Protein AF-A0A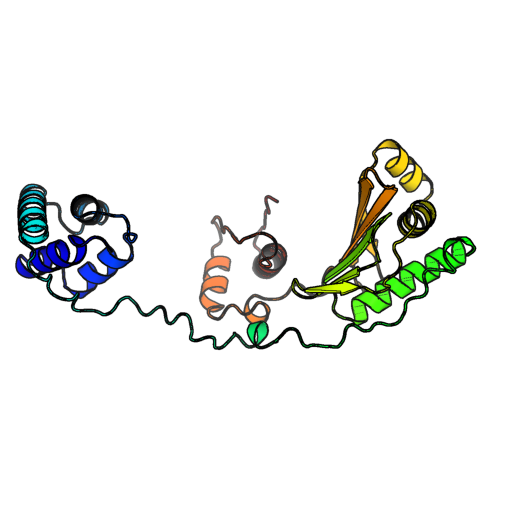925PB11-F1 (afdb_monomer_lite)

Radius of gyration: 28.67 Å; chains: 1; bounding box: 57×62×68 Å

Structure (mmCIF, N/CA/C/O backbone):
data_AF-A0A925PB11-F1
#
_entry.id   AF-A0A925PB11-F1
#
loop_
_atom_site.group_PDB
_atom_site.id
_atom_site.type_symbol
_atom_site.label_atom_id
_atom_site.label_alt_id
_atom_site.label_comp_id
_atom_site.label_asym_id
_atom_site.label_entity_id
_atom_site.label_seq_id
_atom_site.pdbx_PDB_ins_code
_atom_site.Cartn_x
_atom_site.Cartn_y
_atom_site.Cartn_z
_atom_site.occupancy
_atom_site.B_iso_or_equiv
_atom_site.auth_seq_id
_atom_site.auth_comp_id
_atom_site.auth_asym_id
_atom_site.auth_atom_id
_atom_site.pdbx_PDB_model_num
ATOM 1 N N . MET A 1 1 ? -10.110 28.353 28.132 1.00 58.19 1 MET A N 1
ATOM 2 C CA . MET A 1 1 ? -11.406 28.387 28.828 1.00 58.19 1 MET A CA 1
ATOM 3 C C . MET A 1 1 ? -11.684 29.839 29.144 1.00 58.19 1 MET A C 1
ATOM 5 O O . MET A 1 1 ? -10.820 30.484 29.736 1.00 58.19 1 MET A O 1
ATOM 9 N N . HIS A 1 2 ? -12.798 30.373 28.648 1.00 71.38 2 HIS A N 1
ATOM 10 C CA . HIS A 1 2 ? -13.155 31.774 28.843 1.00 71.38 2 HIS A CA 1
ATOM 11 C C . HIS A 1 2 ? -13.320 32.064 30.343 1.00 71.38 2 HIS A C 1
ATOM 13 O O . HIS A 1 2 ? -13.817 31.213 31.084 1.00 71.38 2 HIS A O 1
ATOM 19 N N . LYS A 1 3 ? -12.883 33.242 30.811 1.00 73.00 3 LYS A N 1
ATOM 20 C CA . LYS A 1 3 ? -12.893 33.597 32.249 1.00 73.00 3 LYS A CA 1
ATOM 21 C C . LYS A 1 3 ? -14.299 33.616 32.860 1.00 73.00 3 LYS A C 1
ATOM 23 O O . LYS A 1 3 ? -14.439 33.548 34.074 1.00 73.00 3 LYS A O 1
ATOM 28 N N . GLU A 1 4 ? -15.314 33.703 32.011 1.00 79.88 4 GLU A N 1
ATOM 29 C CA . GLU A 1 4 ? -16.726 33.751 32.380 1.00 79.88 4 GLU A CA 1
ATOM 30 C C . GLU A 1 4 ? -17.313 32.374 32.719 1.00 79.88 4 GLU A C 1
ATOM 32 O O . GLU A 1 4 ? -18.192 32.275 33.568 1.00 79.88 4 GLU A O 1
ATOM 37 N N . ILE A 1 5 ? -16.810 31.289 32.120 1.00 83.00 5 ILE A N 1
ATOM 38 C CA . ILE A 1 5 ? -17.415 29.955 32.271 1.00 83.00 5 ILE A CA 1
ATOM 39 C C . ILE A 1 5 ? -17.418 29.457 33.733 1.00 83.00 5 ILE A C 1
ATOM 41 O O . ILE A 1 5 ? -18.445 28.960 34.192 1.00 83.00 5 ILE A O 1
ATOM 45 N N . PRO A 1 6 ? -16.339 29.609 34.527 1.00 82.94 6 PRO A N 1
ATOM 46 C CA . PRO A 1 6 ? -16.383 29.215 35.936 1.00 82.94 6 PRO A CA 1
ATOM 47 C C . PRO A 1 6 ? -17.361 30.059 36.773 1.00 82.94 6 PRO A C 1
ATOM 49 O O . PRO A 1 6 ? -17.988 29.538 37.695 1.00 82.94 6 PRO A O 1
ATOM 52 N N . TRP A 1 7 ? -17.532 31.343 36.430 1.00 83.62 7 TRP A N 1
ATOM 53 C CA . TRP A 1 7 ? -18.470 32.244 37.104 1.00 83.62 7 TRP A CA 1
ATOM 54 C C . TRP A 1 7 ? -19.924 31.860 36.833 1.00 83.62 7 TRP A C 1
ATOM 56 O O . TRP A 1 7 ? -20.681 31.679 37.786 1.00 83.62 7 TRP A O 1
ATOM 66 N N . ILE A 1 8 ? -20.304 31.666 35.564 1.00 85.00 8 ILE A N 1
ATOM 67 C CA . ILE A 1 8 ? -21.688 31.318 35.212 1.00 85.00 8 ILE A CA 1
ATOM 68 C C . ILE A 1 8 ? -22.094 29.959 35.794 1.00 85.00 8 ILE A C 1
ATOM 70 O O . ILE A 1 8 ? -23.206 29.819 36.300 1.00 85.00 8 ILE A O 1
ATOM 74 N N . VAL A 1 9 ? -21.176 28.984 35.837 1.00 84.94 9 VAL A N 1
ATOM 75 C CA . VAL A 1 9 ? -21.422 27.693 36.499 1.00 84.94 9 VAL A CA 1
ATOM 76 C C . VAL A 1 9 ? -21.661 27.883 37.996 1.00 84.94 9 VAL A C 1
ATOM 78 O O . VAL A 1 9 ? -22.624 27.340 38.530 1.00 84.94 9 VAL A O 1
ATOM 81 N N . SER A 1 10 ? -20.820 28.666 38.680 1.00 83.38 10 SER A N 1
ATOM 82 C CA . SER A 1 10 ? -20.976 28.907 40.119 1.00 83.38 10 SER A CA 1
ATOM 83 C C . SER A 1 10 ? -22.301 29.596 40.450 1.00 83.38 10 SER A C 1
ATOM 85 O O . SER A 1 10 ? -22.960 29.209 41.413 1.00 83.38 10 SER A O 1
ATOM 87 N N . LEU A 1 11 ? -22.699 30.595 39.661 1.00 84.75 11 LEU A N 1
ATOM 88 C CA . LEU A 1 11 ? -23.955 31.321 39.852 1.00 84.75 11 LEU A CA 1
ATOM 89 C C . LEU A 1 11 ? -25.170 30.409 39.637 1.00 84.75 11 LEU A C 1
ATOM 91 O O . LEU A 1 11 ? -26.075 30.375 40.467 1.00 84.75 11 LEU A O 1
ATOM 95 N N . CYS A 1 12 ? -25.154 29.584 38.587 1.00 84.62 12 CYS A N 1
ATOM 96 C CA . CYS A 1 12 ? -26.240 28.638 38.332 1.00 84.62 12 CYS A CA 1
ATOM 97 C C . CYS A 1 12 ? -26.374 27.566 39.429 1.00 84.62 12 CYS A C 1
ATOM 99 O O . CYS A 1 12 ? -27.481 27.109 39.711 1.00 84.62 12 CYS A O 1
ATOM 101 N N . VAL A 1 13 ? -25.267 27.173 40.067 1.00 84.50 13 VAL A N 1
ATOM 102 C CA . VAL A 1 13 ? -25.281 26.243 41.210 1.00 84.50 13 VAL A CA 1
ATOM 103 C C . VAL A 1 13 ? -25.840 26.907 42.468 1.00 84.50 13 VAL A C 1
ATOM 105 O O . VAL A 1 13 ? -26.597 26.275 43.203 1.00 84.50 13 VAL A O 1
ATOM 108 N N . GLN A 1 14 ? -25.491 28.171 42.725 1.00 83.38 14 GLN A N 1
ATOM 109 C CA . GLN A 1 14 ? -25.991 28.923 43.883 1.00 83.38 14 GLN A CA 1
ATOM 110 C C . GLN A 1 14 ? -27.503 29.161 43.808 1.00 83.38 14 GLN A C 1
ATOM 112 O O . GLN A 1 14 ? -28.192 28.997 44.812 1.00 83.38 14 GLN A O 1
ATOM 117 N N . GLU A 1 15 ? -28.015 29.462 42.615 1.00 83.69 15 GLU A N 1
ATOM 118 C CA . GLU A 1 15 ? -29.450 29.645 42.356 1.00 83.69 15 GLU A CA 1
ATOM 119 C C . GLU A 1 15 ? -30.216 28.317 42.203 1.00 83.69 15 GLU A C 1
ATOM 121 O O . GLU A 1 15 ? -31.430 28.311 42.008 1.00 83.69 15 GLU A O 1
ATOM 126 N N . GLY A 1 16 ? -29.531 27.171 42.288 1.00 79.31 16 GLY A N 1
ATOM 127 C CA . GLY A 1 16 ? -30.154 25.848 42.205 1.00 79.31 16 GLY A CA 1
ATOM 128 C C . GLY A 1 16 ? -30.678 25.472 40.815 1.00 79.31 16 GLY A C 1
ATOM 129 O O . GLY A 1 16 ? -31.456 24.527 40.701 1.00 79.31 16 GLY A O 1
ATOM 130 N N . VAL A 1 17 ? -30.247 26.179 39.765 1.00 81.62 17 VAL A N 1
ATOM 131 C CA . VAL A 1 17 ? -30.611 25.905 38.363 1.00 81.62 17 VAL A CA 1
ATOM 132 C C . VAL A 1 17 ? -30.023 24.576 37.900 1.00 81.62 17 VAL A C 1
ATOM 134 O O . VAL A 1 17 ? -30.639 23.847 37.128 1.00 81.62 17 VAL A O 1
ATOM 137 N N . LEU A 1 18 ? -28.816 24.256 38.363 1.00 81.31 18 LEU A N 1
ATOM 138 C CA . LEU A 1 18 ? -28.110 23.042 37.982 1.00 81.31 18 LEU A CA 1
ATOM 139 C C . LEU A 1 18 ? -27.180 22.565 39.091 1.00 81.31 18 LEU A C 1
ATOM 141 O O . LEU A 1 18 ? -26.656 23.353 39.878 1.00 81.31 18 LEU A O 1
ATOM 145 N N . ASP A 1 19 ? -26.960 21.256 39.152 1.00 80.62 19 ASP A N 1
ATOM 146 C CA . ASP A 1 19 ? -26.022 20.685 40.106 1.00 80.62 19 ASP A CA 1
ATOM 147 C C . ASP A 1 19 ? -24.563 20.947 39.685 1.00 80.62 19 ASP A C 1
ATOM 149 O O . ASP A 1 19 ? -24.225 21.044 38.501 1.00 80.62 19 ASP A O 1
ATOM 153 N N . ALA A 1 20 ? -23.667 21.046 40.671 1.00 74.69 20 ALA A N 1
ATOM 154 C CA . ALA A 1 20 ? -22.263 21.388 40.435 1.00 74.69 20 ALA A CA 1
ATOM 155 C C . ALA A 1 20 ? -21.534 20.405 39.503 1.00 74.69 20 ALA A C 1
ATOM 157 O O . ALA A 1 20 ? -20.561 20.783 38.849 1.00 74.69 20 ALA A O 1
ATOM 158 N N . LYS A 1 21 ? -21.990 19.149 39.438 1.00 74.88 21 LYS A N 1
ATOM 159 C CA . LYS A 1 21 ? -21.396 18.117 38.589 1.00 74.88 21 LYS A CA 1
ATOM 160 C C . LYS A 1 21 ? -21.811 18.323 37.135 1.00 74.88 21 LYS A C 1
ATOM 162 O O . LYS A 1 21 ? -20.960 18.331 36.250 1.00 74.88 21 LYS A O 1
ATOM 167 N N . ARG A 1 22 ? -23.097 18.559 36.899 1.00 76.75 22 ARG A N 1
ATOM 168 C CA . ARG A 1 22 ? -23.674 18.797 35.582 1.00 76.75 22 ARG A CA 1
ATOM 169 C C . ARG A 1 22 ? -23.189 20.110 34.978 1.00 76.75 22 ARG A C 1
ATOM 171 O O . ARG A 1 22 ? -22.876 20.152 33.793 1.00 76.75 22 ARG A O 1
ATOM 178 N N . GLY A 1 23 ? -23.032 21.148 35.799 1.00 76.88 23 GLY A N 1
ATOM 179 C CA . GLY A 1 23 ? -22.456 22.425 35.366 1.00 76.88 23 GLY A CA 1
ATOM 180 C C . GLY A 1 23 ? -21.025 22.297 34.875 1.00 76.88 23 GLY A C 1
ATOM 181 O O . GLY A 1 23 ? -20.672 22.866 33.845 1.00 76.88 23 GLY A O 1
ATOM 182 N N . ALA A 1 24 ? -20.222 21.490 35.568 1.00 75.75 24 ALA A N 1
ATOM 183 C CA . ALA A 1 24 ? -18.869 21.186 35.138 1.00 75.75 24 ALA A CA 1
ATOM 184 C C . ALA A 1 24 ? -18.865 20.407 33.807 1.00 75.75 24 ALA A C 1
ATOM 186 O O . ALA A 1 24 ? -18.166 20.801 32.881 1.00 75.75 24 ALA A O 1
ATOM 187 N N . GLU A 1 25 ? -19.682 19.356 33.660 1.00 75.50 25 GLU A N 1
ATOM 188 C CA . GLU A 1 25 ? -19.783 18.568 32.415 1.00 75.50 25 GLU A CA 1
ATOM 189 C C . GLU A 1 25 ? -20.100 19.434 31.182 1.00 75.50 25 GLU A C 1
ATOM 191 O O . GLU A 1 25 ? -19.461 19.296 30.136 1.00 75.50 25 GLU A O 1
ATOM 196 N N . ILE A 1 26 ? -21.050 20.361 31.314 1.00 76.19 26 ILE A N 1
ATOM 197 C CA . ILE A 1 26 ? -21.451 21.267 30.229 1.00 76.19 26 ILE A CA 1
ATOM 198 C C . ILE A 1 26 ? -20.339 22.273 29.931 1.00 76.19 26 ILE A C 1
ATOM 200 O O . ILE A 1 26 ? -19.979 22.463 28.771 1.00 76.19 26 ILE A O 1
ATOM 204 N N . ALA A 1 27 ? -19.721 22.837 30.971 1.00 78.12 27 ALA A N 1
ATOM 205 C CA . ALA A 1 27 ? -18.593 23.755 30.838 1.00 78.12 27 ALA A CA 1
ATOM 206 C C . ALA A 1 27 ? -17.373 23.132 30.140 1.00 78.12 27 ALA A C 1
ATOM 208 O O . ALA A 1 27 ? -16.603 23.856 29.519 1.00 78.12 27 ALA A O 1
ATOM 209 N N . TYR A 1 28 ? -17.188 21.812 30.242 1.00 73.75 28 TYR A N 1
ATOM 210 C CA . TYR A 1 28 ? -16.120 21.088 29.544 1.00 73.75 28 TYR A CA 1
ATOM 211 C C . TYR A 1 28 ? -16.493 20.635 28.133 1.00 73.75 28 TYR A C 1
ATOM 213 O O . TYR A 1 28 ? -15.600 20.397 27.323 1.00 73.75 28 TYR A O 1
ATOM 221 N N . THR A 1 29 ? -17.788 20.497 27.848 1.00 72.25 29 THR A N 1
ATOM 222 C CA . THR A 1 29 ? -18.288 20.198 26.497 1.00 72.25 29 THR A CA 1
ATOM 223 C C . THR A 1 29 ? -18.190 21.431 25.602 1.00 72.25 29 THR A C 1
ATOM 225 O O . THR A 1 29 ? -17.892 21.317 24.415 1.00 72.25 29 THR A O 1
ATOM 228 N N . LEU A 1 30 ? -18.399 22.609 26.188 1.00 69.12 30 LEU A N 1
ATOM 229 C CA . LEU A 1 30 ? -18.176 23.892 25.538 1.00 69.12 30 LEU A CA 1
ATOM 230 C C . LEU A 1 30 ? -16.666 24.129 25.400 1.00 69.12 30 LEU A C 1
ATOM 232 O O . LEU A 1 30 ? -15.886 23.948 26.340 1.00 69.12 30 LEU A O 1
ATOM 236 N N . ALA A 1 31 ? -16.230 24.455 24.189 1.00 60.31 31 ALA A N 1
ATOM 237 C CA . ALA A 1 31 ? -14.824 24.589 23.854 1.00 60.31 31 ALA A CA 1
ATOM 238 C C . ALA A 1 31 ? -14.189 25.782 24.588 1.00 60.31 31 ALA A C 1
ATOM 240 O O . ALA A 1 31 ? -14.843 26.658 25.150 1.00 60.31 31 ALA A O 1
ATOM 241 N N . ALA A 1 32 ? -12.856 25.871 24.550 1.00 58.69 32 ALA A N 1
ATOM 242 C CA . ALA A 1 32 ? -12.111 26.947 25.208 1.00 58.69 32 ALA A CA 1
ATOM 243 C C . ALA A 1 32 ? -12.433 28.371 24.695 1.00 58.69 32 ALA A C 1
ATOM 245 O O . ALA A 1 32 ? -11.923 29.326 25.291 1.00 58.69 32 ALA A O 1
ATOM 246 N N . THR A 1 33 ? -13.214 28.475 23.618 1.00 56.44 33 THR A N 1
ATOM 247 C CA . THR A 1 33 ? -13.615 29.677 22.878 1.00 56.44 33 THR A CA 1
ATOM 248 C C . THR A 1 33 ? -15.004 30.203 23.234 1.00 56.44 33 THR A C 1
ATOM 250 O O . THR A 1 33 ? -15.300 31.333 22.861 1.00 56.44 33 THR A O 1
ATOM 253 N N . ASP A 1 34 ? -15.829 29.419 23.930 1.00 71.88 34 ASP A N 1
ATOM 254 C CA . ASP A 1 34 ? -17.234 29.755 24.184 1.00 71.88 34 ASP A CA 1
ATOM 255 C C . ASP A 1 34 ? -17.391 30.646 25.434 1.00 71.88 34 ASP A C 1
ATOM 257 O O . ASP A 1 34 ? -16.630 30.518 26.402 1.00 71.88 34 ASP A O 1
ATOM 261 N N . ASP A 1 35 ? -18.356 31.571 25.403 1.00 80.06 35 ASP A N 1
ATOM 262 C CA . ASP A 1 35 ? -18.609 32.586 26.437 1.00 80.06 35 ASP A CA 1
ATOM 263 C C . ASP A 1 35 ? -19.808 32.239 27.349 1.00 80.06 35 ASP A C 1
ATOM 265 O O . ASP A 1 35 ? -20.432 31.179 27.234 1.00 80.06 35 ASP A O 1
ATOM 269 N N . SER A 1 36 ? -20.126 33.120 28.306 1.00 81.25 36 SER A N 1
ATOM 270 C CA . SER A 1 36 ? -21.263 32.925 29.225 1.00 81.25 36 SER A CA 1
ATOM 271 C C . SER A 1 36 ? -22.619 32.804 28.520 1.00 81.25 36 SER A C 1
ATOM 273 O O . SER A 1 36 ? -23.509 32.119 29.030 1.00 81.25 36 SER A O 1
ATOM 275 N N . LEU A 1 37 ? -22.778 33.416 27.343 1.00 84.00 37 LEU A N 1
ATOM 276 C CA . LEU A 1 37 ? -24.014 33.369 26.568 1.00 84.00 37 LEU A CA 1
ATOM 277 C C . LEU A 1 37 ? -24.192 32.002 25.898 1.00 84.00 37 LEU A C 1
ATOM 279 O O . LEU A 1 37 ? -25.271 31.413 25.982 1.00 84.00 37 LEU A O 1
ATOM 283 N N . ALA A 1 38 ? -23.125 31.464 25.302 1.00 84.19 38 ALA A N 1
ATOM 284 C CA . ALA A 1 38 ? -23.114 30.111 24.748 1.00 84.19 38 ALA A CA 1
ATOM 285 C C . ALA A 1 38 ? -23.420 29.052 25.821 1.00 84.19 38 ALA A C 1
ATOM 287 O O . ALA A 1 38 ? -24.154 28.095 25.567 1.00 84.19 38 ALA A O 1
ATOM 288 N N . PHE A 1 39 ? -22.926 29.257 27.047 1.00 84.75 39 PHE A N 1
ATOM 289 C CA . PHE A 1 39 ? -23.268 28.406 28.186 1.00 84.75 39 PHE A CA 1
ATOM 290 C C . PHE A 1 39 ? -24.761 28.472 28.536 1.00 84.75 39 PHE A C 1
ATOM 292 O O . PHE A 1 39 ? -25.394 27.430 28.694 1.00 84.75 39 PHE A O 1
ATOM 299 N N . GLY A 1 40 ? -25.340 29.675 28.616 1.00 82.94 40 GLY A N 1
ATOM 300 C CA . GLY A 1 40 ? -26.772 29.857 28.871 1.00 82.94 40 GLY A CA 1
ATOM 301 C C . GLY A 1 40 ? -27.653 29.189 27.809 1.00 82.94 40 GLY A C 1
ATOM 302 O O . GLY A 1 40 ? -28.611 28.499 28.155 1.00 82.94 40 GLY A O 1
ATOM 303 N N . GLN A 1 41 ? -27.285 29.310 26.530 1.00 82.31 41 GLN A N 1
ATOM 304 C CA . GLN A 1 41 ? -27.993 28.643 25.434 1.00 82.31 41 GLN A CA 1
ATOM 305 C C . GLN A 1 41 ? -27.916 27.114 25.549 1.00 82.31 41 GLN A C 1
ATOM 307 O O . GLN A 1 41 ? -28.927 26.438 25.382 1.00 82.31 41 GLN A O 1
ATOM 312 N N . ALA A 1 42 ? -26.758 26.562 25.923 1.00 83.81 42 ALA A N 1
ATOM 313 C CA . ALA A 1 42 ? -26.596 25.121 26.109 1.00 83.81 42 ALA A CA 1
ATOM 314 C C . ALA A 1 42 ? -27.482 24.546 27.232 1.00 83.81 42 ALA A C 1
ATOM 316 O O . ALA A 1 42 ? -27.844 23.370 27.178 1.00 83.81 42 ALA A O 1
ATOM 317 N N . LEU A 1 43 ? -27.844 25.350 28.241 1.00 84.50 43 LEU A N 1
ATOM 318 C CA . LEU A 1 43 ? -28.792 24.935 29.281 1.00 84.50 43 LEU A CA 1
ATOM 319 C C . LEU A 1 43 ? -30.230 24.860 28.762 1.00 84.50 43 LEU A C 1
ATOM 321 O O . LEU A 1 43 ? -30.960 23.949 29.155 1.00 84.50 43 LEU A O 1
ATOM 325 N N . LEU A 1 44 ? -30.617 25.786 27.881 1.00 83.69 44 LEU A N 1
ATOM 326 C CA . LEU A 1 44 ? -31.922 25.772 27.217 1.00 83.69 44 LEU A CA 1
ATOM 327 C C . LEU A 1 44 ? -32.024 24.591 26.245 1.00 83.69 44 LEU A C 1
ATOM 329 O O . LEU A 1 44 ? -32.998 23.849 26.287 1.00 83.69 44 LEU A O 1
ATOM 333 N N . ASP A 1 45 ? -30.992 24.368 25.427 1.00 84.19 45 ASP A N 1
ATOM 334 C CA . ASP A 1 45 ? -30.970 23.298 24.418 1.00 84.19 45 ASP A CA 1
ATOM 335 C C . ASP A 1 45 ? -31.013 21.888 25.037 1.00 84.19 45 ASP A C 1
ATOM 337 O O . ASP A 1 45 ? -31.435 20.932 24.388 1.00 84.19 45 ASP A O 1
ATOM 341 N N . GLN A 1 46 ? -30.564 21.745 26.289 1.00 80.94 46 GLN A N 1
ATOM 342 C CA . GLN A 1 46 ? -30.606 20.490 27.049 1.00 80.94 46 GLN A CA 1
ATOM 343 C C . GLN A 1 46 ? -31.838 20.362 27.962 1.00 80.94 46 GLN A C 1
ATOM 345 O O . GLN A 1 46 ? -31.873 19.441 28.780 1.00 80.94 46 GLN A O 1
ATOM 350 N N . ASP A 1 47 ? -32.816 21.273 27.863 1.00 81.81 47 ASP A N 1
ATOM 351 C CA . ASP A 1 47 ? -34.018 21.326 28.712 1.00 81.81 47 ASP A CA 1
ATOM 352 C C . ASP A 1 47 ? -33.705 21.329 30.228 1.00 81.81 47 ASP A C 1
ATOM 354 O O . ASP A 1 47 ? -34.478 20.83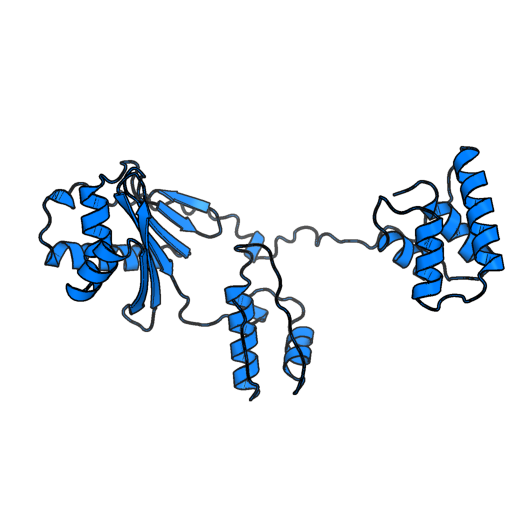1 31.050 1.00 81.81 47 ASP A O 1
ATOM 358 N N . ILE A 1 48 ? -32.551 21.884 30.628 1.00 80.94 48 ILE A N 1
ATOM 359 C CA . ILE A 1 48 ? -32.124 21.926 32.040 1.00 80.94 48 ILE A CA 1
ATOM 360 C C . ILE A 1 48 ? -32.899 22.998 32.803 1.00 80.94 48 ILE A C 1
ATOM 362 O O . ILE A 1 48 ? -33.261 22.812 33.963 1.00 80.94 48 ILE A O 1
ATOM 366 N N . THR A 1 49 ? -33.174 24.120 32.145 1.00 79.81 49 THR A N 1
ATOM 367 C CA . THR A 1 49 ? -34.048 25.172 32.657 1.00 79.81 49 THR A CA 1
ATOM 368 C C . THR A 1 49 ? -34.826 25.789 31.508 1.00 79.81 49 THR A C 1
ATOM 370 O O . THR A 1 49 ? -34.360 25.811 30.374 1.00 79.81 49 THR A O 1
ATOM 373 N N . THR A 1 50 ? -36.009 26.312 31.807 1.00 82.94 50 THR A N 1
ATOM 374 C CA . THR A 1 50 ? -36.830 27.087 30.868 1.00 82.94 50 THR A CA 1
ATOM 375 C C . THR A 1 50 ? -36.950 28.553 31.291 1.00 82.94 50 THR A C 1
ATOM 377 O O . THR A 1 50 ? -37.643 29.331 30.638 1.00 82.94 50 THR A O 1
ATOM 380 N N . ASP A 1 51 ? -36.315 28.937 32.404 1.00 81.88 51 ASP A N 1
ATOM 381 C CA . ASP A 1 51 ? -36.369 30.291 32.956 1.00 81.88 51 ASP A CA 1
ATOM 382 C C . ASP A 1 51 ? -35.299 31.182 32.310 1.00 81.88 51 ASP A C 1
ATOM 384 O O . ASP A 1 51 ? -34.165 31.314 32.777 1.00 81.88 51 ASP A O 1
ATOM 388 N N . VAL A 1 52 ? -35.682 31.776 31.181 1.00 83.56 52 VAL A N 1
ATOM 389 C CA . VAL A 1 52 ? -34.825 32.660 30.381 1.00 83.56 52 VAL A CA 1
ATOM 390 C C . VAL A 1 52 ? -34.512 33.968 31.121 1.00 83.56 52 VAL A C 1
ATOM 392 O O . VAL A 1 52 ? -33.418 34.510 30.971 1.00 83.56 52 VAL A O 1
ATOM 395 N N . GLU A 1 53 ? -35.435 34.478 31.943 1.00 84.31 53 GLU A N 1
ATOM 396 C CA . GLU A 1 53 ? -35.220 35.717 32.704 1.00 84.31 53 GLU A CA 1
ATOM 397 C C . GLU A 1 53 ? -34.163 35.526 33.793 1.00 84.31 53 GLU A C 1
ATOM 399 O O . GLU A 1 53 ? -33.308 36.393 33.995 1.00 84.31 53 GLU A O 1
ATOM 404 N N . LEU A 1 54 ? -34.184 34.374 34.467 1.00 82.94 54 LEU A N 1
ATOM 405 C CA . LEU A 1 54 ? -33.147 33.982 35.411 1.00 82.94 54 LEU A CA 1
ATOM 406 C C . LEU A 1 54 ? -31.785 33.844 34.725 1.00 82.94 54 LEU A C 1
ATOM 408 O O . LEU A 1 54 ? -30.813 34.422 35.208 1.00 82.94 54 LEU A O 1
ATOM 412 N N . LEU A 1 55 ? -31.708 33.148 33.587 1.00 84.62 55 LEU A N 1
ATOM 413 C CA . LEU A 1 55 ? -30.446 32.972 32.859 1.00 84.62 55 LEU A CA 1
ATOM 414 C C . LEU A 1 55 ? -29.840 34.301 32.397 1.00 84.62 55 LEU A C 1
ATOM 416 O O . LEU A 1 55 ? -28.647 34.518 32.596 1.00 84.62 55 LEU A O 1
ATOM 420 N N . ASN A 1 56 ? -30.647 35.209 31.844 1.00 85.62 56 ASN A N 1
ATOM 421 C CA . ASN A 1 56 ? -30.162 36.520 31.405 1.00 85.62 56 ASN A CA 1
ATOM 422 C C . ASN A 1 56 ? -29.558 37.321 32.565 1.00 85.62 56 ASN A C 1
ATOM 424 O O . ASN A 1 56 ? -28.477 37.889 32.426 1.00 85.62 56 ASN A O 1
ATOM 428 N N . ARG A 1 57 ? -30.205 37.296 33.737 1.00 89.94 57 ARG A N 1
ATOM 429 C CA . ARG A 1 57 ? -29.692 37.954 34.946 1.00 89.94 57 ARG A CA 1
ATOM 430 C C . ARG A 1 57 ? -28.343 37.377 35.384 1.00 89.94 57 ARG A C 1
ATOM 432 O O . ARG A 1 57 ? -27.432 38.130 35.715 1.00 89.94 57 ARG A O 1
ATOM 439 N N . LEU A 1 58 ? -28.204 36.049 35.359 1.00 86.69 58 LEU A N 1
ATOM 440 C CA . LEU A 1 58 ? -26.969 35.365 35.757 1.00 86.69 58 LEU A CA 1
ATOM 441 C C . LEU A 1 58 ? -25.826 35.606 34.764 1.00 86.69 58 LEU A C 1
ATOM 443 O O . LEU A 1 58 ? -24.671 35.712 35.175 1.00 86.69 58 LEU A O 1
ATOM 447 N N . VAL A 1 59 ? -26.128 35.730 33.468 1.00 85.94 59 VAL A N 1
ATOM 448 C CA . VAL A 1 59 ? -25.145 36.093 32.435 1.00 85.94 59 VAL A CA 1
ATOM 449 C C . VAL A 1 59 ? -24.644 37.526 32.637 1.00 85.94 59 VAL A C 1
ATOM 451 O O . VAL A 1 59 ? -23.433 37.747 32.626 1.00 85.94 59 VAL A O 1
ATOM 454 N N . GLU A 1 60 ? -25.532 38.488 32.900 1.00 85.19 60 GLU A N 1
ATOM 455 C CA . GLU A 1 60 ? -25.147 39.879 33.194 1.00 85.19 60 GLU A CA 1
ATOM 456 C C . GLU A 1 60 ? -24.273 39.987 34.457 1.00 85.19 60 GLU A C 1
ATOM 458 O O . GLU A 1 60 ? -23.252 40.689 34.478 1.00 85.19 60 GLU A O 1
ATOM 463 N N . GLU A 1 61 ? -24.634 39.250 35.508 1.00 85.44 61 GLU A N 1
ATOM 464 C CA . GLU A 1 61 ? -23.860 39.182 36.748 1.00 85.44 61 GLU A CA 1
ATOM 465 C C . GLU A 1 61 ? -22.483 38.537 36.518 1.00 85.44 61 GLU A C 1
ATOM 467 O O . GLU A 1 61 ? -21.459 39.075 36.950 1.00 85.44 61 GLU A O 1
ATOM 472 N N . CYS A 1 62 ? -22.427 37.448 35.747 1.00 85.38 62 CYS A N 1
ATOM 473 C CA . CYS A 1 62 ? -21.188 36.789 35.343 1.00 85.38 62 CYS A CA 1
ATOM 474 C C . CYS A 1 62 ? -20.246 37.732 34.577 1.00 85.38 62 CYS A C 1
ATOM 476 O O . CYS A 1 62 ? -19.056 37.810 34.891 1.00 85.38 62 CYS A O 1
ATOM 478 N N . GLN A 1 63 ? -20.761 38.471 33.592 1.00 84.38 63 GLN A N 1
ATOM 479 C CA . GLN A 1 63 ? -19.968 39.421 32.805 1.00 84.38 63 GLN A CA 1
ATOM 480 C C . GLN A 1 63 ? -19.423 40.556 33.681 1.00 84.38 63 GLN A C 1
ATOM 482 O O . GLN A 1 63 ? -18.253 40.930 33.567 1.00 84.38 63 GLN A O 1
ATOM 487 N N . THR A 1 64 ? -20.228 41.051 34.623 1.00 84.25 64 THR A N 1
ATOM 488 C CA . THR A 1 64 ? -19.800 42.073 35.591 1.00 84.25 64 THR A CA 1
ATOM 489 C C . THR A 1 64 ? -18.664 41.558 36.483 1.00 84.25 64 THR A C 1
ATOM 491 O O . THR A 1 64 ? -17.651 42.241 36.675 1.00 84.25 64 THR A O 1
ATOM 494 N N . LEU A 1 65 ? -18.785 40.325 36.984 1.00 82.00 65 LEU A N 1
ATOM 495 C CA . LEU A 1 65 ? -17.772 39.682 37.825 1.00 82.00 65 LEU A CA 1
ATOM 496 C C . LEU A 1 65 ? -16.480 39.388 37.053 1.00 82.00 65 LEU A C 1
ATOM 498 O O . LEU A 1 65 ? -15.390 39.640 37.574 1.00 82.00 65 LEU A O 1
ATOM 502 N N . ALA A 1 66 ? -16.577 38.960 35.793 1.00 78.38 66 ALA A N 1
ATOM 503 C CA . ALA A 1 66 ? -15.423 38.704 34.934 1.00 78.38 66 ALA A CA 1
ATOM 504 C C . ALA A 1 66 ? -14.606 39.977 34.632 1.00 78.38 66 ALA A C 1
ATOM 506 O O . ALA A 1 66 ? -13.375 39.914 34.554 1.00 78.38 66 ALA A O 1
ATOM 507 N N . VAL A 1 67 ? -15.265 41.137 34.514 1.00 80.25 67 VAL A N 1
ATOM 508 C CA . VAL A 1 67 ? -14.612 42.442 34.289 1.00 80.25 67 VAL A CA 1
ATOM 509 C C . VAL A 1 67 ? -14.006 43.019 35.574 1.00 80.25 67 VAL A C 1
ATOM 511 O O . VAL A 1 67 ? -12.976 43.689 35.516 1.00 80.25 67 VAL A O 1
ATOM 514 N N . SER A 1 68 ? -14.586 42.723 36.742 1.00 75.25 68 SER A N 1
ATOM 515 C CA . SER A 1 68 ? -14.113 43.222 38.046 1.00 75.25 68 SER A CA 1
ATOM 516 C C . SER A 1 68 ? -12.714 42.726 38.456 1.00 75.25 68 SER A C 1
ATOM 518 O O . SER A 1 68 ? -12.125 43.243 39.405 1.00 75.25 68 SER A O 1
ATOM 520 N N . GLY A 1 69 ? -12.166 41.733 37.744 1.00 63.31 69 GLY A N 1
ATOM 521 C CA . GLY A 1 69 ? -10.858 41.141 38.029 1.00 63.31 69 GLY A CA 1
ATOM 522 C C . GLY A 1 69 ? -10.851 40.170 39.214 1.00 63.31 69 GLY A C 1
ATOM 523 O O . GLY A 1 69 ? -9.779 39.699 39.591 1.00 63.31 69 GLY A O 1
ATOM 524 N N . ALA A 1 70 ? -12.019 39.861 39.788 1.00 71.00 70 ALA A N 1
ATOM 525 C CA . ALA A 1 70 ? -12.168 38.854 40.828 1.00 71.00 70 ALA A CA 1
ATOM 526 C C . ALA A 1 70 ? -11.813 37.453 40.298 1.00 71.00 70 ALA A C 1
ATOM 528 O O . ALA A 1 70 ? -12.200 37.065 39.191 1.00 71.00 70 ALA A O 1
ATOM 529 N N . GLU A 1 71 ? -11.067 36.690 41.098 1.00 70.06 71 GLU A N 1
ATOM 530 C CA . GLU A 1 71 ? -10.718 35.310 40.770 1.00 70.06 71 GLU A CA 1
ATOM 531 C C . GLU A 1 71 ? -11.969 34.431 40.878 1.00 70.06 71 GLU A C 1
ATOM 533 O O . GLU A 1 71 ? -12.650 34.426 41.905 1.00 70.06 71 GLU A O 1
ATOM 538 N N . ALA A 1 72 ? -12.299 33.733 39.790 1.00 70.94 72 ALA A N 1
ATOM 539 C CA . ALA A 1 72 ? -13.493 32.906 39.734 1.00 70.94 72 ALA A CA 1
ATOM 540 C C . ALA A 1 72 ? -13.366 31.694 40.670 1.00 70.94 72 ALA A C 1
ATOM 542 O O . ALA A 1 72 ? -12.269 31.135 40.791 1.00 70.94 72 ALA A O 1
ATOM 543 N N . PRO A 1 73 ? -14.469 31.233 41.288 1.00 74.62 73 PRO A N 1
ATOM 544 C CA . PRO A 1 73 ? -14.462 29.992 42.045 1.00 74.62 73 PRO A CA 1
ATOM 545 C C . PRO A 1 73 ? -13.951 28.846 41.159 1.00 74.62 73 PRO A C 1
ATOM 547 O O . PRO A 1 73 ? -14.382 28.730 40.006 1.00 74.62 73 PRO A O 1
ATOM 550 N N . PRO A 1 74 ? -13.037 27.992 41.655 1.00 68.00 74 PRO A N 1
ATOM 551 C CA . PRO A 1 74 ? -12.615 26.831 40.892 1.00 68.00 74 PRO A CA 1
ATOM 552 C C . PRO A 1 74 ? -13.830 25.936 40.649 1.00 68.00 74 PRO A C 1
ATOM 554 O O . PRO A 1 74 ? -14.636 25.715 41.557 1.00 68.00 74 PRO A O 1
ATOM 557 N N . LEU A 1 75 ? -13.959 25.400 39.432 1.00 67.06 75 LEU A N 1
ATOM 558 C CA . LEU A 1 75 ? -14.975 24.388 39.164 1.00 67.06 75 LEU A CA 1
ATOM 559 C C . LEU A 1 75 ? -14.788 23.230 40.153 1.00 67.06 75 LEU A C 1
ATOM 561 O O . LEU A 1 75 ? -13.691 22.690 40.294 1.00 67.06 75 LEU A O 1
ATOM 565 N N . ALA A 1 76 ? -15.866 22.878 40.859 1.00 57.25 76 ALA A N 1
ATOM 566 C CA . ALA A 1 76 ? -15.846 21.905 41.954 1.00 57.25 76 ALA A CA 1
ATOM 567 C C . ALA A 1 76 ? -15.389 20.503 41.515 1.00 57.25 76 ALA A C 1
ATOM 569 O O . ALA A 1 76 ? -14.978 19.690 42.343 1.00 57.25 76 ALA A O 1
ATOM 570 N N . PHE A 1 77 ? -15.442 20.233 40.212 1.00 57.28 77 PHE A N 1
ATOM 571 C CA . PHE A 1 77 ? -14.911 19.030 39.606 1.00 57.28 77 PHE A CA 1
ATOM 572 C C . PHE A 1 77 ? -13.684 19.395 38.776 1.00 57.28 77 PHE A C 1
ATOM 574 O O . PHE A 1 77 ? -13.748 20.353 38.004 1.00 57.28 77 PHE A O 1
ATOM 581 N N . PRO A 1 78 ? -12.574 18.644 38.900 1.00 54.44 78 PRO A N 1
ATOM 582 C CA . PRO A 1 78 ? -11.495 18.764 37.932 1.00 54.44 78 PRO A CA 1
ATOM 583 C C . PRO A 1 78 ? -12.064 18.514 36.525 1.00 54.44 78 PRO A C 1
ATOM 585 O O . PRO A 1 78 ? -13.077 17.806 36.417 1.00 54.44 78 PRO A O 1
ATOM 588 N N . PRO A 1 79 ? -11.420 19.035 35.455 1.00 50.91 79 PRO A N 1
ATOM 589 C CA . PRO A 1 79 ? -11.759 18.643 34.090 1.00 50.91 79 PRO A CA 1
ATOM 590 C C . PRO A 1 79 ? -11.961 17.145 34.061 1.00 50.91 79 PRO A C 1
ATOM 592 O O . PRO A 1 79 ? -11.181 16.463 34.749 1.00 50.91 79 PRO A O 1
ATOM 595 N N . PRO A 1 80 ? -12.996 16.631 33.347 1.00 44.38 80 PRO A N 1
ATOM 596 C CA . PRO A 1 80 ? -13.148 15.208 33.177 1.00 44.38 80 PRO A CA 1
ATOM 597 C C . PRO A 1 80 ? -11.756 14.762 32.849 1.00 44.38 80 PRO A C 1
ATOM 599 O O . PRO A 1 80 ? -11.106 15.314 31.951 1.00 44.38 80 PRO A O 1
ATOM 602 N N . SER A 1 81 ? -11.238 13.870 33.683 1.00 41.72 81 SER A N 1
ATOM 603 C CA . SER A 1 81 ? -10.020 13.230 33.317 1.00 41.72 81 SER A CA 1
ATOM 604 C C . SER A 1 81 ? -10.436 12.477 32.051 1.00 41.72 81 SER A C 1
ATOM 606 O O . SER A 1 81 ? -10.766 11.296 32.101 1.00 41.72 81 SER A O 1
ATOM 608 N N . HIS A 1 82 ? -10.234 13.101 30.894 1.00 38.31 82 HIS A N 1
ATOM 609 C CA . HIS A 1 82 ? -9.151 12.634 30.094 1.00 38.31 82 HIS A CA 1
ATOM 610 C C . HIS A 1 82 ? -7.974 12.411 31.076 1.00 38.31 82 HIS A C 1
ATOM 612 O O . HIS A 1 82 ? -6.963 13.098 31.078 1.00 38.31 82 HIS A O 1
ATOM 618 N N . LYS A 1 83 ? -8.022 11.270 31.779 1.00 34.00 83 LYS A N 1
ATOM 619 C CA . LYS A 1 83 ? -7.146 10.224 31.341 1.00 34.00 83 LYS A CA 1
ATOM 620 C C . LYS A 1 83 ? -7.301 10.264 29.812 1.00 34.00 83 LYS A C 1
ATOM 622 O O . LYS A 1 83 ? -8.090 9.525 29.242 1.00 34.00 83 LYS A O 1
ATOM 627 N N . ALA A 1 84 ? -6.549 11.168 29.146 1.00 31.03 84 ALA A N 1
ATOM 628 C CA . ALA A 1 84 ? -5.601 10.725 28.157 1.00 31.03 84 ALA A CA 1
ATOM 629 C C . ALA A 1 84 ? -5.155 9.459 28.819 1.00 31.03 84 ALA A C 1
ATOM 631 O O . ALA A 1 84 ? -4.568 9.568 29.903 1.00 31.03 84 ALA A O 1
ATOM 632 N N . HIS A 1 85 ? -5.764 8.332 28.406 1.00 30.92 85 HIS A N 1
ATOM 633 C CA . HIS A 1 85 ? -5.380 7.027 28.895 1.00 30.92 85 HIS A CA 1
ATOM 634 C C . HIS A 1 85 ? -3.895 7.202 28.971 1.00 30.92 85 HIS A C 1
ATOM 636 O O . HIS A 1 85 ? -3.337 7.499 27.911 1.00 30.92 85 HIS A O 1
ATOM 642 N N . ALA A 1 86 ? -3.342 7.311 30.198 1.00 29.81 86 ALA A N 1
ATOM 643 C CA . ALA A 1 86 ? -1.932 7.614 30.328 1.00 29.81 86 ALA A CA 1
ATOM 644 C C . ALA A 1 86 ? -1.380 6.574 29.415 1.00 29.81 86 ALA A C 1
ATOM 646 O O . ALA A 1 86 ? -1.754 5.414 29.618 1.00 29.81 86 ALA A O 1
ATOM 647 N N . ALA A 1 87 ? -0.761 6.996 28.320 1.00 34.25 87 ALA A N 1
ATOM 648 C CA . ALA A 1 87 ? -0.388 6.006 27.369 1.00 34.25 87 ALA A CA 1
ATOM 649 C C . ALA A 1 87 ? 0.535 5.087 28.244 1.00 34.25 87 ALA A C 1
ATOM 651 O O . ALA A 1 87 ? 1.564 5.559 28.682 1.00 34.25 87 ALA A O 1
ATOM 652 N N . GLN A 1 88 ? 0.241 3.857 28.725 1.00 34.22 88 GLN A N 1
ATOM 653 C CA . GLN A 1 88 ? -0.659 2.829 28.201 1.00 34.22 88 GLN A CA 1
ATOM 654 C C . GLN A 1 88 ? -0.994 3.194 26.790 1.00 34.22 88 GLN A C 1
ATOM 656 O O . GLN A 1 88 ? -2.158 3.236 26.399 1.00 34.22 88 GLN A O 1
ATOM 661 N N . ASP A 1 89 ? 0.097 3.512 26.073 1.00 32.38 89 ASP A N 1
ATOM 662 C CA . ASP A 1 89 ? 0.372 3.039 24.763 1.00 32.38 89 ASP A CA 1
ATOM 663 C C . ASP A 1 89 ? -0.390 1.734 24.781 1.00 32.38 89 ASP A C 1
ATOM 665 O O . ASP A 1 89 ? -0.006 0.821 25.535 1.00 32.38 89 ASP A O 1
ATOM 669 N N . PRO A 1 90 ? -1.595 1.676 24.186 1.00 37.22 90 PRO A N 1
ATOM 670 C CA . PRO A 1 90 ? -2.233 0.396 24.041 1.00 37.22 90 PRO A CA 1
ATOM 671 C C . PRO A 1 90 ? -1.142 -0.538 23.529 1.00 37.22 90 PRO A C 1
ATOM 673 O O . PRO A 1 90 ? -0.231 -0.079 22.849 1.00 37.22 90 PRO A O 1
ATOM 676 N N . ALA A 1 91 ? -1.126 -1.806 23.916 1.00 37.44 91 ALA A N 1
ATOM 677 C CA . ALA A 1 91 ? 0.001 -2.664 23.550 1.00 37.44 91 ALA A CA 1
ATOM 678 C C . ALA A 1 91 ? 0.349 -2.594 22.035 1.00 37.44 91 ALA A C 1
ATOM 680 O O . ALA A 1 91 ? 1.489 -2.849 21.674 1.00 37.44 91 ALA A O 1
ATOM 681 N N . TRP A 1 92 ? -0.585 -2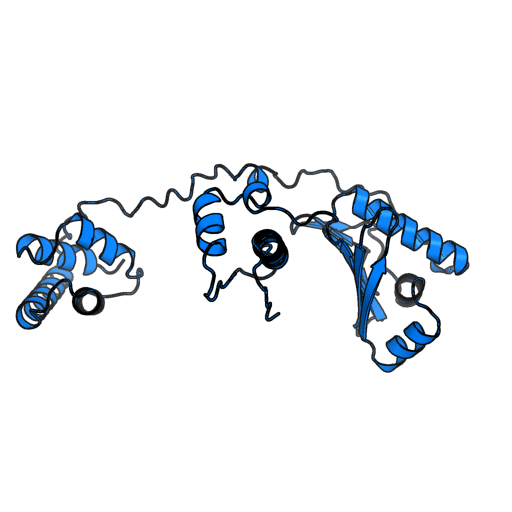.134 21.180 1.00 42.09 92 TRP A N 1
ATOM 682 C CA . TRP A 1 92 ? -0.364 -1.708 19.793 1.00 42.09 92 TRP A CA 1
ATOM 683 C C . TRP A 1 92 ? 0.374 -0.361 19.547 1.00 42.09 92 TRP A C 1
ATOM 685 O O . TRP A 1 92 ? 1.089 -0.274 18.561 1.00 42.09 92 TRP A O 1
ATOM 695 N N . LEU A 1 93 ? 0.256 0.675 20.390 1.00 34.47 93 LEU A N 1
ATOM 696 C CA . LEU A 1 93 ? 1.133 1.869 20.426 1.00 34.47 93 LEU A CA 1
ATOM 697 C C . LEU A 1 93 ? 2.487 1.575 21.105 1.00 34.47 93 LEU A C 1
ATOM 699 O O . LEU A 1 93 ? 3.478 2.220 20.783 1.00 34.47 93 LEU A O 1
ATOM 703 N N . ALA A 1 94 ? 2.537 0.595 22.024 1.00 29.95 94 ALA A N 1
ATOM 704 C CA . ALA A 1 94 ? 3.769 0.136 22.690 1.00 29.95 94 ALA A CA 1
ATOM 705 C C . ALA A 1 94 ? 4.523 -0.901 21.855 1.00 29.95 94 ALA A C 1
ATOM 707 O O . ALA A 1 94 ? 5.649 -1.276 22.193 1.00 29.95 94 ALA A O 1
ATOM 708 N N . VAL A 1 95 ? 3.968 -1.280 20.703 1.00 38.28 95 VAL A N 1
ATOM 709 C CA . VAL A 1 95 ? 4.820 -1.430 19.536 1.00 38.28 95 VAL A CA 1
ATOM 710 C C . VAL A 1 95 ? 5.346 -0.020 19.260 1.00 38.28 95 VAL A C 1
ATOM 712 O O . VAL A 1 95 ? 4.880 0.675 18.361 1.00 38.28 95 VAL A O 1
ATOM 715 N N . GLN A 1 96 ? 6.392 0.385 20.009 1.00 32.53 96 GLN A N 1
ATOM 716 C CA . GLN A 1 96 ? 7.462 1.149 19.369 1.00 32.53 96 GLN A CA 1
ATOM 717 C C . GLN A 1 96 ? 7.588 0.498 18.002 1.00 32.53 96 GLN A C 1
ATOM 719 O O . GLN A 1 96 ? 7.660 -0.742 18.019 1.00 32.53 96 GLN A O 1
ATOM 724 N N . PRO A 1 97 ? 7.541 1.233 16.864 1.00 36.31 97 PRO A N 1
ATOM 725 C CA . PRO A 1 97 ? 7.890 0.607 15.605 1.00 36.31 97 PRO A CA 1
ATOM 726 C C . PRO A 1 97 ? 9.183 -0.059 15.967 1.00 36.31 97 PRO A C 1
ATOM 728 O O . PRO A 1 97 ? 10.115 0.621 16.424 1.00 36.31 97 PRO A O 1
ATOM 731 N N . ALA A 1 98 ? 9.173 -1.391 16.000 1.00 34.34 98 ALA A N 1
ATOM 732 C CA . ALA A 1 98 ? 10.395 -2.040 16.327 1.00 34.34 98 ALA A CA 1
ATOM 733 C C . ALA A 1 98 ? 11.276 -1.420 15.249 1.00 34.34 98 ALA A C 1
ATOM 735 O O . ALA A 1 98 ? 10.942 -1.447 14.058 1.00 34.34 98 ALA A O 1
ATOM 736 N N . ASN A 1 99 ? 12.380 -0.814 15.662 1.00 40.38 99 ASN A N 1
ATOM 737 C CA . ASN A 1 99 ? 13.557 -0.919 14.845 1.00 40.38 99 ASN A CA 1
ATOM 738 C C . ASN A 1 99 ? 13.834 -2.439 14.759 1.00 40.38 99 ASN A C 1
ATOM 740 O O . ASN A 1 99 ? 14.865 -2.922 15.209 1.00 40.38 99 ASN A O 1
ATOM 744 N N . ILE A 1 100 ? 12.912 -3.227 14.175 1.00 37.09 100 ILE A N 1
ATOM 745 C CA . ILE A 1 100 ? 13.229 -4.127 13.104 1.00 37.09 100 ILE A CA 1
ATOM 746 C C . ILE A 1 100 ? 13.971 -3.174 12.203 1.00 37.09 100 ILE A C 1
ATOM 748 O O . ILE A 1 100 ? 13.378 -2.344 11.512 1.00 37.09 100 ILE A O 1
ATOM 752 N N . ALA A 1 101 ? 15.295 -3.179 12.377 1.00 40.03 101 ALA A N 1
ATOM 753 C CA . ALA A 1 101 ? 16.194 -2.690 11.372 1.00 40.03 101 ALA A CA 1
ATOM 754 C C . ALA A 1 101 ? 15.511 -3.059 10.070 1.00 40.03 101 ALA A C 1
ATOM 756 O O . ALA A 1 101 ? 15.163 -4.239 9.906 1.00 40.03 101 ALA A O 1
ATOM 757 N N . ALA A 1 102 ? 15.208 -2.052 9.239 1.00 37.94 102 ALA A N 1
ATOM 758 C CA . ALA A 1 102 ? 14.792 -2.314 7.879 1.00 37.94 102 ALA A CA 1
ATOM 759 C C . ALA A 1 102 ? 15.621 -3.523 7.461 1.00 37.94 102 ALA A C 1
ATOM 761 O O . ALA A 1 102 ? 16.848 -3.490 7.660 1.00 37.94 102 ALA A O 1
ATOM 762 N N . PRO A 1 103 ? 15.023 -4.629 7.008 1.00 44.28 103 PRO A N 1
ATOM 763 C CA . PRO A 1 103 ? 15.813 -5.553 6.254 1.00 44.28 103 PRO A CA 1
ATOM 764 C C . PRO A 1 103 ? 16.137 -4.733 5.011 1.00 44.28 103 PRO A C 1
ATOM 766 O O . PRO A 1 103 ? 15.463 -4.790 3.991 1.00 44.28 103 PRO A O 1
ATOM 769 N N . ALA A 1 104 ? 17.204 -3.947 5.118 1.00 44.41 104 ALA A N 1
ATOM 770 C CA . ALA A 1 104 ? 18.130 -3.666 4.066 1.00 44.41 104 ALA A CA 1
ATOM 771 C C . ALA A 1 104 ? 18.711 -5.030 3.667 1.00 44.41 104 ALA A C 1
ATOM 773 O O . ALA A 1 104 ? 19.904 -5.287 3.772 1.00 44.41 104 ALA A O 1
ATOM 774 N N . GLY A 1 105 ? 17.848 -5.950 3.228 1.00 51.00 105 GLY A N 1
ATOM 775 C CA . GLY A 1 105 ? 18.212 -6.778 2.116 1.00 51.00 105 GLY A CA 1
ATOM 776 C C . GLY A 1 105 ? 18.419 -5.757 1.024 1.00 51.00 105 GLY A C 1
ATOM 777 O O . GLY A 1 105 ? 17.462 -5.104 0.623 1.00 51.00 105 GLY A O 1
ATOM 778 N N . ASN A 1 106 ? 19.676 -5.538 0.648 1.00 62.78 106 ASN A N 1
ATOM 779 C CA . ASN A 1 106 ? 20.022 -4.892 -0.607 1.00 62.78 106 ASN A CA 1
ATOM 780 C C . ASN A 1 106 ? 19.331 -5.715 -1.698 1.00 62.78 106 ASN A C 1
ATOM 782 O O . ASN A 1 106 ? 19.917 -6.655 -2.233 1.00 62.78 106 ASN A O 1
ATOM 786 N N . VAL A 1 107 ? 18.049 -5.445 -1.952 1.00 74.06 107 VAL A N 1
ATOM 787 C CA . VAL A 1 107 ? 17.355 -6.047 -3.074 1.00 74.06 107 VAL A CA 1
ATOM 788 C C . VAL A 1 107 ? 18.033 -5.431 -4.277 1.00 74.06 107 VAL A C 1
ATOM 790 O O . VAL A 1 107 ? 18.025 -4.209 -4.473 1.00 74.06 107 VAL A O 1
ATOM 793 N N . ASP A 1 108 ? 18.727 -6.279 -5.018 1.00 80.56 108 ASP A N 1
ATOM 794 C CA . ASP A 1 108 ? 19.490 -5.830 -6.157 1.00 80.56 108 ASP A CA 1
ATOM 795 C C . ASP A 1 108 ? 18.542 -5.598 -7.331 1.00 80.56 108 ASP A C 1
ATOM 797 O O . ASP A 1 108 ? 18.088 -6.532 -7.990 1.00 80.56 108 ASP A O 1
ATOM 801 N N . PHE A 1 109 ? 18.225 -4.328 -7.570 1.00 83.81 109 PHE A N 1
ATOM 802 C CA . PHE A 1 109 ? 17.439 -3.905 -8.723 1.00 83.81 109 PHE A CA 1
ATOM 803 C C . PHE A 1 109 ? 18.313 -3.670 -9.966 1.00 83.81 109 PHE A C 1
ATOM 805 O O . PHE A 1 109 ? 17.769 -3.448 -11.042 1.00 83.81 109 PHE A O 1
ATOM 812 N N . SER A 1 110 ? 19.648 -3.758 -9.870 1.00 78.94 110 SER A N 1
ATOM 813 C CA . SER A 1 110 ? 20.543 -3.452 -10.998 1.00 78.94 110 SER A CA 1
ATOM 814 C C . SER A 1 110 ? 20.421 -4.448 -12.158 1.00 78.94 110 SER A C 1
ATOM 816 O O . SER A 1 110 ? 20.629 -4.092 -13.318 1.00 78.94 110 SER A O 1
ATOM 818 N N . ALA A 1 111 ? 20.016 -5.689 -11.872 1.00 81.62 111 ALA A N 1
ATOM 819 C CA . ALA A 1 111 ? 19.799 -6.722 -12.884 1.00 81.62 111 ALA A CA 1
ATOM 820 C C . ALA A 1 111 ? 18.480 -6.553 -13.665 1.00 81.62 111 ALA A C 1
ATOM 822 O O . ALA A 1 111 ? 18.309 -7.165 -14.723 1.00 81.62 111 ALA A O 1
ATOM 823 N N . VAL A 1 112 ? 17.554 -5.708 -13.191 1.00 85.88 112 VAL A N 1
ATOM 824 C C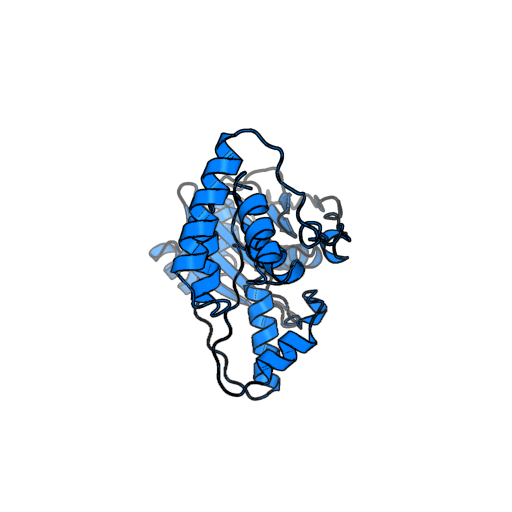A . VAL A 1 112 ? 16.207 -5.549 -13.771 1.00 85.88 112 VAL A CA 1
ATOM 825 C C . VAL A 1 112 ? 16.265 -5.122 -15.234 1.00 85.88 112 VAL A C 1
ATOM 827 O O . VAL A 1 112 ? 15.461 -5.586 -16.039 1.00 85.88 112 VAL A O 1
ATOM 830 N N . ALA A 1 113 ? 17.226 -4.280 -15.618 1.00 84.06 113 ALA A N 1
ATOM 831 C CA . ALA A 1 113 ? 17.342 -3.789 -16.989 1.00 84.06 113 ALA A CA 1
ATOM 832 C C . ALA A 1 113 ? 17.624 -4.904 -18.017 1.00 84.06 113 ALA A C 1
ATOM 834 O O . ALA A 1 113 ? 17.139 -4.816 -19.143 1.00 84.06 113 ALA A O 1
ATOM 835 N N . GLY A 1 114 ? 18.360 -5.956 -17.637 1.00 85.00 114 GLY A N 1
ATOM 836 C CA . GLY A 1 114 ? 18.773 -7.047 -18.533 1.00 85.00 114 GLY A CA 1
ATOM 837 C C . GLY A 1 114 ? 18.006 -8.360 -18.362 1.00 85.00 114 GLY A C 1
ATOM 838 O O . GLY A 1 114 ? 18.178 -9.273 -19.164 1.00 85.00 114 GLY A O 1
ATOM 839 N N . MET A 1 115 ? 17.166 -8.467 -17.332 1.00 89.44 115 MET A N 1
ATOM 840 C CA . MET A 1 115 ? 16.452 -9.698 -16.987 1.00 89.44 115 MET A CA 1
ATOM 841 C C . MET A 1 115 ? 15.395 -10.062 -18.051 1.00 89.44 115 MET A C 1
ATOM 843 O O . MET A 1 115 ? 14.679 -9.163 -18.491 1.00 89.44 115 MET A O 1
ATOM 847 N N . PRO A 1 116 ? 15.251 -11.328 -18.486 1.00 92.31 116 PRO A N 1
ATOM 848 C CA . PRO A 1 116 ? 14.149 -11.767 -19.344 1.00 92.31 116 PRO A CA 1
ATOM 849 C C . PRO A 1 116 ? 12.800 -11.700 -18.612 1.00 92.31 116 PRO A C 1
ATOM 851 O O . PRO A 1 116 ? 12.727 -11.884 -17.398 1.00 92.31 116 PRO A O 1
ATOM 854 N N . ASP A 1 117 ? 11.709 -11.485 -19.349 1.00 89.00 117 ASP A N 1
ATOM 855 C CA . ASP A 1 117 ? 10.394 -11.178 -18.759 1.00 89.00 117 ASP A CA 1
ATOM 856 C C . ASP A 1 117 ? 9.853 -12.289 -17.838 1.00 89.00 117 ASP A C 1
ATOM 858 O O . ASP A 1 117 ? 9.218 -12.004 -16.823 1.00 89.00 117 ASP A O 1
ATOM 862 N N . SER A 1 118 ? 10.152 -13.560 -18.129 1.00 89.00 118 SER A N 1
ATOM 863 C CA . SER A 1 118 ? 9.773 -14.684 -17.262 1.00 89.00 118 SER A CA 1
ATOM 864 C C . SER A 1 118 ? 10.484 -14.654 -15.908 1.00 89.00 118 SER A C 1
ATOM 866 O O . SER A 1 118 ? 9.882 -14.968 -14.885 1.00 89.00 118 SER A O 1
ATOM 868 N N . GLU A 1 119 ? 11.761 -14.275 -15.894 1.00 91.00 119 GLU A N 1
ATOM 869 C CA . GLU A 1 119 ? 12.546 -14.159 -14.666 1.00 91.00 119 GLU A CA 1
ATOM 870 C C . GLU A 1 119 ? 12.141 -12.899 -13.894 1.00 91.00 119 GLU A C 1
ATOM 872 O O . GLU A 1 119 ? 11.996 -12.953 -12.676 1.00 91.00 119 GLU A O 1
ATOM 877 N N . LEU A 1 120 ? 11.822 -11.812 -14.606 1.00 92.56 120 LEU A N 1
ATOM 878 C CA . LEU A 1 120 ? 11.320 -10.573 -14.015 1.00 92.56 120 LEU A CA 1
ATOM 879 C C . LEU A 1 120 ? 9.988 -10.779 -13.290 1.00 92.56 120 LEU A C 1
ATOM 881 O O . LEU A 1 120 ? 9.804 -10.291 -12.175 1.00 92.56 120 LEU A O 1
ATOM 885 N N . LYS A 1 121 ? 9.080 -11.554 -13.887 1.00 91.44 121 LYS A N 1
ATOM 886 C CA . LYS A 1 121 ? 7.822 -11.941 -13.246 1.00 91.44 121 LYS A CA 1
ATOM 887 C C . LYS A 1 121 ? 8.065 -12.740 -11.962 1.00 91.44 121 LYS A C 1
ATOM 889 O O . LYS A 1 121 ? 7.473 -12.429 -10.930 1.00 91.44 121 LYS A O 1
ATOM 894 N N . CYS A 1 122 ? 8.953 -13.736 -11.999 1.00 90.19 122 CYS A N 1
ATOM 895 C CA . CYS A 1 122 ? 9.326 -14.510 -10.810 1.00 90.19 122 CYS A CA 1
ATOM 896 C C . CYS A 1 122 ? 9.965 -13.628 -9.729 1.00 90.19 122 CYS A C 1
ATOM 898 O O . CYS A 1 122 ? 9.622 -13.755 -8.554 1.00 90.19 122 CYS A O 1
ATOM 900 N N . PHE A 1 123 ? 10.848 -12.709 -10.123 1.00 90.88 123 PHE A N 1
ATOM 901 C CA . PHE A 1 123 ? 11.466 -11.739 -9.227 1.00 90.88 123 PHE A CA 1
ATOM 902 C C . PHE A 1 123 ? 10.415 -10.860 -8.545 1.00 90.88 123 PHE A C 1
ATOM 904 O O . PHE A 1 123 ? 10.435 -10.725 -7.325 1.00 90.88 123 PHE A O 1
ATOM 911 N N . MET A 1 124 ? 9.453 -10.324 -9.301 1.00 93.00 124 MET A N 1
ATOM 912 C CA . MET A 1 124 ? 8.379 -9.495 -8.750 1.00 93.00 124 MET A CA 1
ATOM 913 C C . MET A 1 124 ? 7.490 -10.261 -7.766 1.00 93.00 124 MET A C 1
ATOM 915 O O . MET A 1 124 ? 7.209 -9.758 -6.680 1.00 93.00 124 MET A O 1
ATOM 919 N N . LEU A 1 125 ? 7.100 -11.498 -8.081 1.00 90.81 125 LEU A N 1
ATOM 920 C CA . LEU A 1 125 ? 6.334 -12.340 -7.152 1.00 90.81 125 LEU A CA 1
ATOM 921 C C . LEU A 1 125 ? 7.134 -12.685 -5.882 1.00 90.81 125 LEU A C 1
ATOM 923 O O . LEU A 1 125 ? 6.593 -12.657 -4.773 1.00 90.81 125 LEU A O 1
ATOM 927 N N . GLY A 1 126 ? 8.433 -12.962 -6.024 1.00 89.69 126 GLY A N 1
ATOM 928 C CA . GLY A 1 126 ? 9.342 -13.187 -4.900 1.00 89.69 126 GLY A CA 1
ATOM 929 C C . GLY A 1 126 ? 9.523 -11.941 -4.029 1.00 89.69 126 GLY A C 1
ATOM 930 O O . GLY A 1 126 ? 9.513 -12.038 -2.799 1.00 89.69 126 GLY A O 1
ATOM 931 N N . LEU A 1 127 ? 9.610 -10.760 -4.646 1.00 90.69 127 LEU A N 1
ATOM 932 C CA . LEU A 1 127 ? 9.682 -9.477 -3.952 1.00 90.69 127 LEU A CA 1
ATOM 933 C C . LEU A 1 127 ? 8.413 -9.225 -3.136 1.00 90.69 127 LEU A C 1
ATOM 935 O O . LEU A 1 127 ? 8.511 -8.928 -1.950 1.00 90.69 127 LEU A O 1
ATOM 939 N N . LEU A 1 128 ? 7.232 -9.409 -3.730 1.00 90.94 128 LEU A N 1
ATOM 940 C CA . LEU A 1 128 ? 5.951 -9.256 -3.032 1.00 90.94 128 LEU A CA 1
ATOM 941 C C . LEU A 1 128 ? 5.825 -10.232 -1.856 1.00 90.94 128 LEU A C 1
ATOM 943 O O . LEU A 1 128 ? 5.407 -9.842 -0.766 1.00 90.94 128 LEU A O 1
ATOM 947 N N . THR A 1 129 ? 6.264 -11.478 -2.045 1.00 87.75 129 THR A N 1
ATOM 948 C CA . THR A 1 129 ? 6.312 -12.484 -0.973 1.00 87.75 129 THR A CA 1
ATOM 949 C C . THR A 1 129 ? 7.257 -12.063 0.152 1.00 87.75 129 THR A C 1
ATOM 951 O O . THR A 1 129 ? 6.923 -12.203 1.328 1.00 87.75 129 THR A O 1
ATOM 954 N N . THR A 1 130 ? 8.420 -11.507 -0.197 1.00 86.75 130 THR A N 1
ATOM 955 C CA . THR A 1 130 ? 9.398 -11.004 0.774 1.00 86.75 130 THR A CA 1
ATOM 956 C C . THR A 1 130 ? 8.806 -9.851 1.569 1.00 86.75 130 THR A C 1
ATOM 958 O O . THR A 1 130 ? 8.751 -9.943 2.788 1.00 86.75 130 THR A O 1
ATOM 961 N N . VAL A 1 131 ? 8.294 -8.814 0.894 1.00 86.69 131 VAL A N 1
ATOM 962 C CA . VAL A 1 131 ? 7.655 -7.637 1.513 1.00 86.69 131 VAL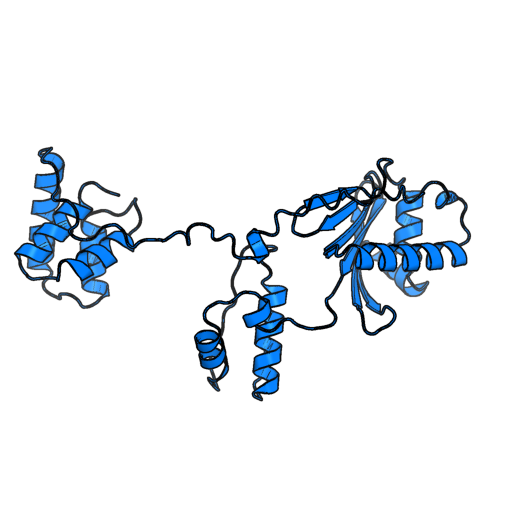 A CA 1
ATOM 963 C C . VAL A 1 131 ? 6.552 -8.050 2.482 1.00 86.69 131 VAL A C 1
ATOM 965 O O . VAL A 1 131 ? 6.463 -7.510 3.584 1.00 86.69 131 VAL A O 1
ATOM 968 N N . GLN A 1 132 ? 5.750 -9.044 2.106 1.00 82.56 132 GLN A N 1
ATOM 969 C CA . GLN A 1 132 ? 4.720 -9.578 2.981 1.00 82.56 132 GLN A CA 1
ATOM 970 C C . GLN A 1 132 ? 5.295 -10.259 4.228 1.00 82.56 132 GLN A C 1
ATOM 972 O O . GLN A 1 132 ? 4.799 -10.026 5.328 1.00 82.56 132 GLN A O 1
ATOM 977 N N . GLY A 1 133 ? 6.362 -11.048 4.085 1.00 80.94 133 GLY A N 1
ATOM 978 C CA . GLY A 1 133 ? 7.077 -11.642 5.219 1.00 80.94 133 GLY A CA 1
ATOM 979 C C . GLY A 1 133 ? 7.678 -10.611 6.183 1.00 80.94 133 GLY A C 1
ATOM 980 O O . GLY A 1 133 ? 7.918 -10.932 7.343 1.00 80.94 133 GLY A O 1
ATOM 981 N N . LEU A 1 134 ? 7.878 -9.367 5.733 1.00 79.88 134 LEU A N 1
ATOM 982 C CA . LEU A 1 134 ? 8.342 -8.256 6.570 1.00 79.88 134 LEU A CA 1
ATOM 983 C C . LEU A 1 134 ? 7.223 -7.564 7.359 1.00 79.88 134 LEU A C 1
ATOM 985 O O . LEU A 1 134 ? 7.512 -6.679 8.163 1.00 79.88 134 LEU A O 1
ATOM 989 N N . GLY A 1 135 ? 5.958 -7.917 7.115 1.00 81.44 135 GLY A N 1
ATOM 990 C CA . GLY A 1 135 ? 4.810 -7.244 7.723 1.00 81.44 135 GLY A CA 1
ATOM 991 C C . GLY A 1 135 ? 4.600 -5.811 7.223 1.00 81.44 135 GLY A C 1
ATOM 992 O O . GLY A 1 135 ? 4.019 -4.996 7.934 1.00 81.44 135 GLY A O 1
ATOM 993 N N . ALA A 1 136 ? 5.089 -5.475 6.026 1.00 86.25 136 ALA A N 1
ATOM 994 C CA . ALA A 1 136 ? 4.810 -4.181 5.411 1.00 86.25 136 ALA A CA 1
ATOM 995 C C . ALA A 1 136 ? 3.335 -4.079 4.975 1.00 86.25 136 ALA A C 1
ATOM 997 O O . ALA A 1 136 ? 2.732 -5.070 4.570 1.00 86.25 136 ALA A O 1
ATOM 998 N N . SER A 1 137 ? 2.764 -2.875 5.031 1.00 85.94 137 SER A N 1
ATOM 999 C CA . SER A 1 137 ? 1.416 -2.576 4.534 1.00 85.94 137 SER A CA 1
ATOM 1000 C C . SER A 1 137 ? 1.409 -2.319 3.029 1.00 85.94 137 SER A C 1
ATOM 1002 O O . SER A 1 137 ? 0.513 -2.776 2.321 1.00 85.94 137 SER A O 1
ATOM 1004 N N . ASP A 1 138 ? 2.422 -1.607 2.529 1.00 91.62 138 ASP A N 1
ATOM 1005 C CA . ASP A 1 138 ? 2.500 -1.183 1.134 1.00 91.62 138 ASP A CA 1
ATOM 1006 C C . ASP A 1 138 ? 3.935 -1.327 0.597 1.00 91.62 138 ASP A C 1
ATOM 1008 O O . ASP A 1 138 ? 4.903 -1.030 1.299 1.00 91.62 138 ASP A O 1
ATOM 1012 N N . LEU A 1 139 ? 4.078 -1.727 -0.668 1.00 94.62 139 LEU A N 1
ATOM 1013 C CA . LEU A 1 139 ? 5.302 -1.597 -1.466 1.00 94.62 139 LEU A CA 1
ATOM 1014 C C . LEU A 1 139 ? 5.100 -0.516 -2.528 1.00 94.62 139 LEU A C 1
ATOM 1016 O O . LEU A 1 139 ? 4.077 -0.490 -3.212 1.00 94.62 139 LEU A O 1
ATOM 1020 N N . HIS A 1 140 ? 6.105 0.334 -2.711 1.00 95.75 140 HIS A N 1
ATOM 1021 C CA . HIS A 1 140 ? 6.109 1.386 -3.717 1.00 95.75 140 HIS A CA 1
ATOM 1022 C C . HIS A 1 140 ? 7.318 1.260 -4.645 1.00 95.75 140 HIS A C 1
ATOM 1024 O O . HIS A 1 140 ? 8.470 1.262 -4.205 1.00 95.75 140 HIS A O 1
ATOM 1030 N N . LEU A 1 141 ? 7.035 1.204 -5.947 1.00 96.56 141 LEU A N 1
ATOM 1031 C CA . LEU A 1 141 ? 8.022 1.156 -7.024 1.00 96.56 141 LEU A CA 1
ATOM 1032 C C . LEU A 1 141 ? 7.739 2.308 -7.988 1.00 96.56 141 LEU A C 1
ATOM 1034 O O . LEU A 1 141 ? 6.811 2.231 -8.791 1.00 96.56 141 LEU A O 1
ATOM 1038 N N . SER A 1 142 ? 8.513 3.388 -7.895 1.00 96.56 142 SER A N 1
ATOM 1039 C CA . SER A 1 142 ? 8.284 4.619 -8.659 1.00 96.56 142 SER A CA 1
ATOM 1040 C C . SER A 1 142 ? 9.523 4.995 -9.454 1.00 96.56 142 SER A C 1
ATOM 1042 O O . SER A 1 142 ? 10.627 4.976 -8.910 1.00 96.56 142 SER A O 1
ATOM 1044 N N . ALA A 1 143 ? 9.340 5.387 -10.714 1.00 96.06 143 ALA A N 1
ATOM 1045 C CA . ALA A 1 143 ? 10.410 5.999 -11.491 1.00 96.06 143 ALA A CA 1
ATOM 1046 C C . ALA A 1 143 ? 10.960 7.241 -10.766 1.00 96.06 143 ALA A C 1
ATOM 1048 O O . ALA A 1 143 ? 10.190 8.010 -10.194 1.00 96.06 143 ALA A O 1
ATOM 1049 N N . GLY A 1 144 ? 12.284 7.406 -10.761 1.00 93.12 144 GLY A N 1
ATOM 1050 C CA . GLY A 1 144 ? 12.965 8.535 -10.121 1.00 93.12 144 GLY A CA 1
ATOM 1051 C C . GLY A 1 144 ? 13.068 8.449 -8.594 1.00 93.12 144 GLY A C 1
ATOM 1052 O O . GLY A 1 144 ? 13.692 9.310 -7.978 1.00 93.12 144 GLY A O 1
ATOM 1053 N N . SER A 1 145 ? 12.527 7.398 -7.968 1.00 92.75 145 SER A N 1
ATOM 1054 C CA . SER A 1 145 ? 12.548 7.216 -6.514 1.00 92.75 145 SER A CA 1
ATOM 1055 C C . SER A 1 145 ? 13.183 5.879 -6.117 1.00 92.75 145 SER A C 1
ATOM 1057 O O . SER A 1 145 ? 13.021 4.890 -6.839 1.00 92.75 145 SER A O 1
ATOM 1059 N N . PRO A 1 146 ? 13.913 5.806 -4.988 1.00 92.81 146 PRO A N 1
ATOM 1060 C CA . PRO A 1 146 ? 14.376 4.528 -4.465 1.00 92.81 146 PRO A CA 1
ATOM 1061 C C . PRO A 1 146 ? 13.182 3.654 -4.044 1.00 92.81 146 PRO A C 1
ATOM 1063 O O . PRO A 1 146 ? 12.245 4.179 -3.442 1.00 92.81 146 PRO A O 1
ATOM 1066 N N . PRO A 1 147 ? 13.181 2.339 -4.324 1.00 93.56 147 PRO A N 1
ATOM 1067 C CA . PRO A 1 147 ? 12.128 1.423 -3.886 1.00 93.56 147 PRO A CA 1
ATOM 1068 C C . PRO A 1 147 ? 11.954 1.438 -2.370 1.00 93.56 147 PRO A C 1
ATOM 1070 O O . PRO A 1 147 ? 12.933 1.305 -1.630 1.00 93.56 147 PRO A O 1
ATOM 1073 N N . TYR A 1 148 ? 10.717 1.541 -1.891 1.00 92.44 148 TYR A N 1
ATOM 1074 C CA . TYR A 1 148 ? 10.439 1.562 -0.457 1.00 92.44 148 TYR A CA 1
ATOM 1075 C C . TYR A 1 148 ? 9.179 0.795 -0.090 1.00 92.44 148 TYR A C 1
ATOM 1077 O O . TYR A 1 148 ? 8.259 0.625 -0.887 1.00 92.44 148 TYR A O 1
ATOM 1085 N N . VAL A 1 149 ? 9.145 0.363 1.162 1.00 92.81 149 VAL A N 1
ATOM 1086 C CA . VAL A 1 149 ? 7.980 -0.221 1.809 1.00 92.81 149 VAL A CA 1
ATOM 1087 C C . VAL A 1 149 ? 7.474 0.705 2.900 1.00 92.81 149 VAL A C 1
ATOM 1089 O O . VAL A 1 149 ? 8.232 1.481 3.489 1.00 92.81 149 VAL A O 1
ATOM 1092 N N . ARG A 1 150 ? 6.180 0.614 3.177 1.00 88.06 150 ARG A N 1
ATOM 1093 C CA . ARG A 1 150 ? 5.539 1.241 4.323 1.00 88.06 150 ARG A CA 1
ATOM 1094 C C . ARG A 1 150 ? 5.210 0.168 5.348 1.00 88.06 150 ARG A C 1
ATOM 1096 O O . ARG A 1 150 ? 4.637 -0.853 4.994 1.00 88.06 150 ARG A O 1
ATOM 1103 N N . ASN A 1 151 ? 5.552 0.403 6.607 1.00 83.50 151 ASN A N 1
ATOM 1104 C CA . ASN A 1 151 ? 5.131 -0.426 7.730 1.00 83.50 151 ASN A CA 1
ATOM 1105 C C . ASN A 1 151 ? 4.662 0.491 8.862 1.00 83.50 151 ASN A C 1
ATOM 1107 O O . ASN A 1 151 ? 5.427 1.339 9.310 1.00 83.50 151 ASN A O 1
ATOM 1111 N N . MET A 1 152 ? 3.398 0.368 9.277 1.00 72.00 152 MET A N 1
ATOM 1112 C CA . MET A 1 152 ? 2.794 1.164 10.359 1.00 72.00 152 MET A CA 1
ATOM 1113 C C . MET A 1 152 ? 3.177 2.655 10.315 1.00 72.00 152 MET A C 1
ATOM 1115 O O . MET A 1 152 ? 3.672 3.224 11.283 1.00 72.00 152 MET A O 1
ATOM 1119 N N . ARG A 1 153 ? 2.946 3.290 9.154 1.00 72.31 153 ARG A N 1
ATOM 1120 C CA . ARG A 1 153 ? 3.254 4.705 8.838 1.00 72.31 153 ARG A CA 1
ATOM 1121 C C . ARG A 1 153 ? 4.739 5.058 8.685 1.00 72.31 153 ARG A C 1
ATOM 1123 O O . ARG A 1 153 ? 5.033 6.138 8.179 1.00 72.31 153 ARG A O 1
ATOM 1130 N N . ALA A 1 154 ? 5.664 4.171 9.035 1.00 79.31 154 ALA A N 1
ATOM 1131 C CA . ALA A 1 154 ? 7.085 4.352 8.767 1.00 79.31 154 ALA A CA 1
ATOM 1132 C C . ALA A 1 154 ? 7.436 3.911 7.339 1.00 79.31 154 ALA A C 1
ATOM 1134 O O . ALA A 1 154 ? 6.902 2.925 6.829 1.00 79.31 154 ALA A O 1
ATOM 1135 N N . LEU A 1 155 ? 8.347 4.640 6.692 1.00 86.88 155 LEU A N 1
ATOM 1136 C CA . LEU A 1 155 ? 8.888 4.291 5.378 1.00 86.88 155 LEU A CA 1
ATOM 1137 C C . LEU A 1 155 ? 10.268 3.655 5.546 1.00 86.88 155 LEU A C 1
ATOM 1139 O O . LEU A 1 155 ? 11.083 4.130 6.335 1.00 86.88 155 LEU A O 1
ATOM 1143 N N . SER A 1 156 ? 10.539 2.590 4.800 1.00 87.56 156 SER A N 1
ATOM 1144 C CA . SER A 1 156 ? 11.837 1.912 4.777 1.00 87.56 156 SER A CA 1
ATOM 1145 C C . SER A 1 156 ? 12.240 1.597 3.344 1.00 87.56 156 SER A C 1
ATOM 1147 O O . SER A 1 156 ? 11.483 0.979 2.602 1.00 87.56 156 SER A O 1
ATOM 1149 N N . PHE A 1 157 ? 13.435 2.026 2.947 1.00 88.31 157 PHE A N 1
ATOM 1150 C CA . PHE A 1 157 ? 13.953 1.793 1.602 1.00 88.31 157 PHE A CA 1
ATOM 1151 C C . PHE A 1 157 ? 14.500 0.369 1.459 1.00 88.31 157 PHE A C 1
ATOM 1153 O O . PHE A 1 157 ? 15.281 -0.081 2.296 1.00 88.31 157 PHE A O 1
ATOM 1160 N N . LEU A 1 158 ? 14.117 -0.316 0.380 1.00 86.00 158 LEU A N 1
ATOM 1161 C CA . LEU A 1 158 ? 14.659 -1.628 -0.003 1.00 86.00 158 LEU A CA 1
ATOM 1162 C C . LEU A 1 158 ? 16.001 -1.495 -0.733 1.00 86.00 158 LEU A C 1
ATOM 1164 O O . LEU A 1 158 ? 16.819 -2.411 -0.735 1.00 86.00 158 LEU A O 1
ATOM 1168 N N . ASN A 1 159 ? 16.219 -0.348 -1.373 1.00 85.31 159 ASN A N 1
ATOM 1169 C CA . ASN A 1 159 ? 17.471 0.036 -2.007 1.00 85.31 159 ASN A CA 1
ATOM 1170 C C . ASN A 1 159 ? 17.588 1.568 -1.956 1.00 85.31 159 ASN A C 1
ATOM 1172 O O . ASN A 1 159 ? 16.578 2.265 -1.924 1.00 85.31 159 ASN A O 1
ATOM 1176 N N . GLN A 1 160 ? 18.812 2.090 -1.925 1.00 87.00 160 GLN A N 1
ATOM 1177 C CA . GLN A 1 160 ? 19.091 3.531 -1.930 1.00 87.00 160 GLN A CA 1
ATOM 1178 C C . GLN A 1 160 ? 19.174 4.113 -3.347 1.00 87.00 160 GLN A C 1
ATOM 1180 O O . GLN A 1 160 ? 19.128 5.328 -3.519 1.00 87.00 160 GLN A O 1
ATOM 1185 N N . ILE A 1 161 ? 19.314 3.257 -4.362 1.00 88.88 161 ILE A N 1
ATOM 1186 C CA . ILE A 1 161 ? 19.418 3.666 -5.760 1.00 88.88 161 ILE A CA 1
ATOM 1187 C C . ILE A 1 161 ? 18.005 3.897 -6.319 1.00 88.88 161 ILE A C 1
ATOM 1189 O O . ILE A 1 161 ? 17.175 2.985 -6.255 1.00 88.88 161 ILE A O 1
ATOM 1193 N N . PRO A 1 162 ? 17.714 5.091 -6.871 1.00 92.50 162 PRO A N 1
ATOM 1194 C CA . PRO A 1 162 ? 16.455 5.351 -7.556 1.00 92.50 162 PRO A CA 1
ATOM 1195 C C . PRO A 1 162 ? 16.251 4.447 -8.768 1.00 92.50 162 PRO A C 1
ATOM 1197 O O . PRO A 1 162 ? 17.185 4.231 -9.540 1.00 92.50 162 PRO A O 1
ATOM 1200 N N . LEU A 1 163 ? 15.017 3.985 -8.979 1.00 93.94 163 LEU A N 1
ATOM 1201 C CA . LEU A 1 163 ? 14.670 3.271 -10.206 1.00 93.94 163 LEU A CA 1
ATOM 1202 C C . LEU A 1 163 ? 14.679 4.229 -11.395 1.00 93.94 163 LEU A C 1
ATOM 1204 O O . LEU A 1 163 ? 14.092 5.314 -11.352 1.00 93.94 163 LEU A O 1
ATOM 1208 N N . THR A 1 164 ? 15.275 3.803 -12.501 1.00 95.06 164 THR A N 1
ATOM 1209 C CA . THR A 1 164 ? 15.104 4.492 -13.781 1.00 95.06 164 THR A CA 1
ATOM 1210 C C . THR A 1 164 ? 13.673 4.323 -14.297 1.00 95.06 164 THR A C 1
ATOM 1212 O O . THR A 1 164 ? 12.963 3.380 -13.940 1.00 95.06 164 THR A O 1
ATOM 1215 N N . ALA A 1 165 ? 13.241 5.210 -15.199 1.00 95.00 165 ALA A N 1
ATOM 1216 C CA . ALA A 1 165 ? 11.926 5.101 -15.837 1.00 95.00 165 ALA A CA 1
ATOM 1217 C C . ALA A 1 165 ? 11.733 3.758 -16.566 1.00 95.00 165 ALA A C 1
ATOM 1219 O O . ALA A 1 165 ? 10.644 3.185 -16.540 1.00 95.00 165 ALA A O 1
ATOM 1220 N N . ALA A 1 166 ? 12.802 3.232 -17.176 1.00 94.25 166 ALA A N 1
ATOM 1221 C CA . ALA A 1 166 ? 12.782 1.940 -17.850 1.00 94.25 166 ALA A CA 1
ATOM 1222 C C . ALA A 1 166 ? 12.603 0.785 -16.852 1.00 94.25 166 ALA A C 1
ATOM 1224 O O . ALA A 1 166 ? 11.725 -0.050 -17.048 1.00 94.25 166 ALA A O 1
ATOM 1225 N N . GLU A 1 167 ? 13.377 0.752 -15.764 1.00 94.50 167 GLU A N 1
ATOM 1226 C CA . GLU A 1 167 ? 13.260 -0.290 -14.733 1.00 94.50 167 GLU A CA 1
ATOM 1227 C C . GLU A 1 167 ? 11.892 -0.260 -14.054 1.00 94.50 167 GLU A C 1
ATOM 1229 O O . GLU A 1 167 ? 11.246 -1.300 -13.938 1.00 94.50 167 GLU A O 1
ATOM 1234 N N . ALA A 1 168 ? 11.411 0.926 -13.670 1.00 95.56 168 ALA A N 1
ATOM 1235 C CA . ALA A 1 168 ? 10.105 1.083 -13.041 1.00 95.56 168 ALA A CA 1
ATOM 1236 C C . ALA A 1 168 ? 8.966 0.633 -13.969 1.00 95.56 168 ALA A C 1
ATOM 1238 O O . ALA A 1 168 ? 8.066 -0.080 -13.524 1.00 95.56 168 ALA A O 1
ATOM 1239 N N . LYS A 1 169 ? 9.018 0.982 -15.266 1.00 95.31 169 LYS A N 1
ATOM 1240 C CA . LYS A 1 169 ? 8.042 0.498 -16.256 1.00 95.31 169 LYS A CA 1
ATOM 1241 C C . LYS A 1 169 ? 8.095 -1.025 -16.378 1.00 95.31 169 LYS A C 1
ATOM 1243 O O . LYS A 1 169 ? 7.052 -1.670 -16.326 1.00 95.31 169 LYS A O 1
ATOM 1248 N N . ARG A 1 170 ? 9.290 -1.612 -16.500 1.00 95.06 170 ARG A N 1
ATOM 1249 C CA . ARG A 1 170 ? 9.446 -3.069 -16.624 1.00 95.06 170 ARG A CA 1
ATOM 1250 C C . ARG A 1 170 ? 8.915 -3.809 -15.397 1.00 95.06 170 ARG A C 1
ATOM 1252 O O . ARG A 1 170 ? 8.132 -4.737 -15.559 1.00 95.06 170 ARG A O 1
ATOM 1259 N N . LEU A 1 171 ? 9.286 -3.383 -14.189 1.00 95.56 171 LEU A N 1
ATOM 1260 C CA . LEU A 1 171 ? 8.825 -3.999 -12.940 1.00 95.56 171 LEU A CA 1
ATOM 1261 C C . LEU A 1 171 ? 7.301 -3.944 -12.826 1.00 95.56 171 LEU A C 1
ATOM 1263 O O . LEU A 1 171 ? 6.659 -4.978 -12.651 1.00 95.56 171 LEU A O 1
ATOM 1267 N N . ASN A 1 172 ? 6.724 -2.751 -12.982 1.00 96.38 172 ASN A N 1
ATOM 1268 C CA . ASN A 1 172 ? 5.302 -2.526 -12.736 1.00 96.38 172 ASN A CA 1
ATOM 1269 C C . ASN A 1 172 ? 4.380 -3.185 -13.770 1.00 96.38 172 ASN A C 1
ATOM 1271 O O . ASN A 1 172 ? 3.265 -3.568 -13.426 1.00 96.38 172 ASN A O 1
ATOM 1275 N N . LEU A 1 173 ? 4.838 -3.360 -15.013 1.00 95.56 173 LEU A N 1
ATOM 1276 C CA . LEU A 1 173 ? 4.049 -4.008 -16.066 1.00 95.56 173 LEU A CA 1
ATOM 1277 C C . LEU A 1 173 ? 4.288 -5.520 -16.173 1.00 95.56 173 LEU A C 1
ATOM 1279 O O . LEU A 1 173 ? 3.526 -6.201 -16.848 1.00 95.56 173 LEU A O 1
ATOM 1283 N N . SER A 1 174 ? 5.304 -6.067 -15.497 1.00 94.81 174 SER A N 1
ATOM 1284 C CA . SER A 1 174 ? 5.687 -7.488 -15.612 1.00 94.81 174 SER A CA 1
ATOM 1285 C C . SER A 1 174 ? 4.607 -8.490 -15.179 1.00 94.81 174 SER A C 1
ATOM 1287 O O . SER A 1 174 ? 4.642 -9.655 -15.582 1.00 94.81 174 SER A O 1
ATOM 1289 N N . LEU A 1 175 ? 3.662 -8.055 -14.340 1.00 93.38 175 LEU A N 1
ATOM 1290 C CA . LEU A 1 175 ? 2.581 -8.894 -13.821 1.00 93.38 175 LEU A CA 1
ATOM 1291 C C . LEU A 1 175 ? 1.301 -8.813 -14.663 1.00 93.38 175 LEU A C 1
ATOM 1293 O O . LEU A 1 175 ? 0.427 -9.660 -14.488 1.00 93.38 175 LEU A O 1
ATOM 1297 N N . LEU A 1 176 ? 1.207 -7.840 -15.573 1.00 94.69 176 LEU A N 1
ATOM 1298 C CA . LEU A 1 176 ? 0.035 -7.618 -16.413 1.00 94.69 176 LEU A CA 1
ATOM 1299 C C . LEU A 1 176 ? 0.018 -8.540 -17.636 1.00 94.69 176 LEU A C 1
ATOM 1301 O O . LEU A 1 176 ? 1.052 -8.860 -18.226 1.00 94.69 176 LEU A O 1
ATOM 1305 N N . ALA A 1 177 ? -1.182 -8.926 -18.060 1.00 93.25 177 ALA A N 1
ATOM 1306 C CA . ALA A 1 177 ? -1.407 -9.521 -19.368 1.00 93.25 177 ALA A CA 1
ATOM 1307 C C . ALA A 1 177 ? -1.268 -8.461 -20.486 1.00 93.25 177 ALA A C 1
ATOM 1309 O O . ALA A 1 177 ? -1.478 -7.272 -20.239 1.00 93.25 177 ALA A O 1
ATOM 1310 N N . PRO A 1 178 ? -0.974 -8.859 -21.740 1.00 93.69 178 PRO A N 1
ATOM 1311 C CA . PRO A 1 178 ? -0.787 -7.912 -22.846 1.00 93.69 178 PRO A CA 1
ATOM 1312 C C . PRO A 1 178 ? -1.954 -6.932 -23.053 1.00 93.69 178 PRO A C 1
ATOM 1314 O O . PRO A 1 178 ? -1.730 -5.750 -23.310 1.00 93.69 178 PRO A O 1
ATOM 1317 N N . ASP A 1 179 ? -3.193 -7.399 -22.884 1.00 95.25 179 ASP A N 1
ATOM 1318 C CA . ASP A 1 179 ? -4.389 -6.558 -23.022 1.00 95.25 179 ASP A CA 1
ATOM 1319 C C . ASP A 1 179 ? -4.509 -5.525 -21.886 1.00 95.25 179 ASP A C 1
ATOM 1321 O O . ASP A 1 179 ? -4.953 -4.396 -22.105 1.00 95.25 179 ASP A O 1
ATOM 1325 N N . GLU A 1 180 ? -4.069 -5.882 -20.676 1.00 95.25 180 GLU A N 1
ATOM 1326 C CA . GLU A 1 180 ? -4.041 -4.985 -19.516 1.00 95.25 180 GLU A CA 1
ATOM 1327 C C . GLU A 1 180 ? -2.938 -3.933 -19.659 1.00 95.25 180 GLU A C 1
ATOM 1329 O O . GLU A 1 180 ? -3.153 -2.767 -19.332 1.00 95.25 180 GLU A O 1
ATOM 1334 N N . VAL A 1 181 ? -1.783 -4.313 -20.222 1.00 95.56 181 VAL A N 1
ATOM 1335 C CA . VAL A 1 181 ? -0.717 -3.365 -20.577 1.00 95.56 181 VAL A CA 1
ATOM 1336 C C . VAL A 1 181 ? -1.237 -2.338 -21.578 1.00 95.56 181 VAL A C 1
ATOM 1338 O O . VAL A 1 181 ? -1.074 -1.142 -21.357 1.00 95.56 181 VAL A O 1
ATOM 1341 N N . ALA A 1 182 ? -1.917 -2.776 -22.641 1.00 95.50 182 ALA A N 1
ATOM 1342 C CA . ALA A 1 182 ? -2.493 -1.865 -23.630 1.00 95.50 182 ALA A CA 1
ATOM 1343 C C . ALA A 1 182 ? -3.548 -0.926 -23.015 1.00 95.50 182 ALA A C 1
ATOM 1345 O O . ALA A 1 182 ? -3.652 0.245 -23.392 1.00 95.50 182 ALA A O 1
ATOM 1346 N N . LEU A 1 183 ? -4.328 -1.421 -22.049 1.00 94.69 183 LEU A N 1
ATOM 1347 C CA . LEU A 1 183 ? -5.294 -0.609 -21.316 1.00 94.69 183 LEU A CA 1
ATOM 1348 C C . LEU A 1 183 ? -4.606 0.442 -20.437 1.00 94.69 183 LEU A C 1
ATOM 1350 O O . LEU A 1 183 ? -5.013 1.607 -20.469 1.00 94.69 183 LEU A O 1
ATOM 1354 N N . PHE A 1 184 ? -3.565 0.051 -19.699 1.00 96.56 184 PHE A N 1
ATOM 1355 C CA . PHE A 1 184 ? -2.751 0.966 -18.904 1.00 96.56 184 PHE A CA 1
ATOM 1356 C C . PHE A 1 184 ? -2.084 2.024 -19.789 1.00 96.56 184 PHE A C 1
ATOM 1358 O O . PHE A 1 184 ? -2.212 3.206 -19.504 1.00 96.56 184 PHE A O 1
ATOM 1365 N N . GLU A 1 185 ? -1.460 1.645 -20.907 1.00 94.25 185 GLU A N 1
ATOM 1366 C CA . GLU A 1 185 ? -0.802 2.598 -21.817 1.00 94.25 185 GLU A CA 1
ATOM 1367 C C . GLU A 1 185 ? -1.777 3.602 -22.452 1.00 94.25 185 GLU A C 1
ATOM 1369 O O . GLU A 1 185 ? -1.370 4.688 -22.857 1.00 94.25 185 GLU A O 1
ATOM 1374 N N . LYS A 1 186 ? -3.073 3.270 -22.524 1.00 95.69 186 LYS A N 1
ATOM 1375 C CA . LYS A 1 186 ? -4.120 4.184 -22.996 1.00 95.69 186 LYS A CA 1
ATOM 1376 C C . LYS A 1 186 ? -4.662 5.102 -21.897 1.00 95.69 186 LYS A C 1
ATOM 1378 O O . LYS A 1 186 ? -5.045 6.234 -22.191 1.00 95.69 186 LYS A O 1
ATOM 1383 N N . LYS A 1 187 ? -4.813 4.591 -20.671 1.00 95.62 187 LYS A N 1
ATOM 1384 C CA . LYS A 1 187 ? -5.467 5.303 -19.558 1.00 95.62 187 LYS A CA 1
ATOM 1385 C C . LYS A 1 187 ? -4.491 6.001 -18.615 1.00 95.62 187 LYS A C 1
ATOM 1387 O O . LYS A 1 187 ? -4.906 6.927 -17.929 1.00 95.62 187 LYS A O 1
ATOM 1392 N N . HIS A 1 188 ? -3.237 5.560 -18.587 1.00 95.38 188 HIS A N 1
ATOM 1393 C CA . HIS A 1 188 ? -2.190 5.969 -17.647 1.00 95.38 188 HIS A CA 1
ATOM 1394 C C . HIS A 1 188 ? -2.530 5.728 -16.165 1.00 95.38 188 HIS A C 1
ATOM 1396 O O . HIS A 1 188 ? -1.868 6.268 -15.280 1.00 95.38 188 HIS A O 1
ATOM 1402 N N . ASP A 1 189 ? -3.547 4.905 -15.906 1.00 94.94 189 ASP A N 1
ATOM 1403 C CA . ASP A 1 189 ? -4.026 4.512 -14.585 1.00 94.94 189 ASP A CA 1
ATOM 1404 C C . ASP A 1 189 ? -4.685 3.129 -14.685 1.00 94.94 189 ASP A C 1
ATOM 1406 O O . ASP A 1 189 ? -5.441 2.856 -15.631 1.00 94.94 189 ASP A O 1
ATOM 1410 N N . TYR A 1 190 ? -4.359 2.238 -13.754 1.00 95.50 190 TYR A N 1
ATOM 1411 C CA . TYR A 1 190 ? -4.882 0.879 -13.707 1.00 95.50 190 TYR A CA 1
ATOM 1412 C C . TYR A 1 190 ? -4.868 0.316 -12.283 1.00 95.50 190 TYR A C 1
ATOM 1414 O O . TYR A 1 190 ? -3.809 0.130 -11.682 1.00 95.50 190 TYR A O 1
ATOM 1422 N N . ASP A 1 191 ? -6.056 -0.020 -11.784 1.00 94.88 191 ASP A N 1
ATOM 1423 C CA . ASP A 1 191 ? -6.270 -0.690 -10.504 1.00 94.88 191 ASP A CA 1
ATOM 1424 C C . ASP A 1 191 ? -6.699 -2.140 -10.722 1.00 94.88 191 ASP A C 1
ATOM 1426 O O . ASP A 1 191 ? -7.661 -2.410 -11.445 1.00 94.88 191 ASP A O 1
ATOM 1430 N N . TYR A 1 192 ? -6.030 -3.077 -10.052 1.00 93.75 192 TYR A N 1
ATOM 1431 C CA . TYR A 1 192 ? -6.399 -4.491 -10.079 1.00 93.75 192 TYR A CA 1
ATOM 1432 C C . TYR A 1 192 ? -6.050 -5.203 -8.768 1.00 93.75 192 TYR A C 1
ATOM 1434 O O . TYR A 1 192 ? -5.311 -4.697 -7.922 1.00 93.75 192 TYR A O 1
ATOM 1442 N N . ALA A 1 193 ? -6.606 -6.399 -8.583 1.00 90.88 193 ALA A N 1
ATOM 1443 C CA . ALA A 1 193 ? -6.280 -7.272 -7.464 1.00 90.88 193 ALA A CA 1
ATOM 1444 C C . ALA A 1 193 ? -5.427 -8.446 -7.955 1.00 90.88 193 ALA A C 1
ATOM 1446 O O . ALA A 1 193 ? -5.816 -9.167 -8.873 1.00 90.88 193 ALA A O 1
ATOM 1447 N N . LEU A 1 194 ? -4.280 -8.655 -7.317 1.00 90.44 194 LEU A N 1
ATOM 1448 C CA . LEU A 1 194 ? -3.395 -9.785 -7.552 1.00 90.44 194 LEU A CA 1
ATOM 1449 C C . LEU A 1 194 ? -3.646 -10.858 -6.490 1.00 90.44 194 LEU A C 1
ATOM 1451 O O . LEU A 1 194 ? -3.539 -10.598 -5.288 1.00 90.44 194 LEU A O 1
ATOM 1455 N N . ALA A 1 195 ? -3.963 -12.070 -6.935 1.00 87.12 195 ALA A N 1
ATOM 1456 C CA . ALA A 1 195 ? -4.023 -13.238 -6.067 1.00 87.12 195 ALA A CA 1
ATOM 1457 C C . ALA A 1 195 ? -2.613 -13.810 -5.864 1.00 87.12 195 ALA A C 1
ATOM 1459 O O . ALA A 1 195 ? -1.884 -14.036 -6.828 1.00 87.12 195 ALA A O 1
ATOM 1460 N N . MET A 1 196 ? -2.252 -14.047 -4.607 1.00 83.88 196 MET A N 1
ATOM 1461 C CA . MET A 1 196 ? -1.010 -14.691 -4.190 1.00 83.88 196 MET A CA 1
ATOM 1462 C C . MET A 1 196 ? -1.322 -16.074 -3.607 1.00 83.88 196 MET A C 1
ATOM 1464 O O . MET A 1 196 ? -2.449 -16.354 -3.189 1.00 83.88 196 MET A O 1
ATOM 1468 N N . ASP A 1 197 ? -0.314 -16.941 -3.537 1.00 77.12 197 ASP A N 1
ATOM 1469 C CA . ASP A 1 197 ? -0.475 -18.277 -2.960 1.00 77.12 197 ASP A CA 1
ATOM 1470 C C . ASP A 1 197 ? -0.970 -18.216 -1.507 1.00 77.12 197 ASP A C 1
ATOM 1472 O O . ASP A 1 197 ? -0.538 -17.363 -0.728 1.00 77.12 197 ASP A O 1
ATOM 1476 N N . GLY A 1 198 ? -1.842 -19.150 -1.121 1.00 71.56 198 GLY A N 1
ATOM 1477 C CA . GLY A 1 198 ? -2.385 -19.230 0.240 1.00 71.56 198 GLY A CA 1
ATOM 1478 C C . GLY A 1 198 ? -3.483 -18.207 0.540 1.00 71.56 198 GLY A C 1
ATOM 1479 O O . GLY A 1 198 ? -3.522 -17.685 1.639 1.00 71.56 198 GLY A O 1
ATOM 1480 N N . GLY A 1 199 ? -4.329 -17.857 -0.438 1.00 69.06 199 GLY A N 1
ATOM 1481 C CA . GLY A 1 199 ? -5.519 -17.009 -0.218 1.00 69.06 199 GLY A CA 1
ATOM 1482 C C . GLY A 1 199 ? -5.238 -15.511 -0.036 1.00 69.06 199 GLY A C 1
ATOM 1483 O O . GLY A 1 199 ? -6.164 -14.703 0.062 1.00 69.06 199 GLY A O 1
ATOM 1484 N N . ARG A 1 200 ? -3.961 -15.126 -0.045 1.00 78.44 200 ARG A N 1
ATOM 1485 C CA . ARG A 1 200 ? -3.498 -13.752 0.149 1.00 78.44 200 ARG A CA 1
ATOM 1486 C C . ARG A 1 200 ? -3.780 -12.925 -1.101 1.00 78.44 200 ARG A C 1
ATOM 1488 O O . ARG A 1 200 ? -3.669 -13.406 -2.229 1.00 78.44 200 ARG A O 1
ATOM 1495 N N . ARG A 1 201 ? -4.153 -11.664 -0.905 1.00 87.12 201 ARG A N 1
ATOM 1496 C CA . ARG A 1 201 ? -4.498 -10.739 -1.989 1.00 87.12 201 ARG A CA 1
ATOM 1497 C C . ARG A 1 201 ? -3.691 -9.460 -1.854 1.00 87.12 201 ARG A C 1
ATOM 1499 O O . ARG A 1 201 ? -3.383 -9.015 -0.752 1.00 87.12 201 ARG A O 1
ATOM 1506 N N . ILE A 1 202 ? -3.337 -8.877 -2.988 1.00 91.06 202 ILE A N 1
ATOM 1507 C CA . ILE A 1 202 ? -2.632 -7.602 -3.055 1.00 91.06 202 ILE A CA 1
ATOM 1508 C C . ILE A 1 202 ? -3.442 -6.689 -3.961 1.00 91.06 202 ILE A C 1
ATOM 1510 O O . ILE A 1 202 ? -3.754 -7.056 -5.092 1.00 91.06 202 ILE A O 1
ATOM 1514 N N . ARG A 1 203 ? -3.791 -5.499 -3.474 1.00 94.31 203 ARG A N 1
ATOM 1515 C CA . ARG A 1 203 ? -4.385 -4.456 -4.309 1.00 94.31 203 ARG A CA 1
ATOM 1516 C C . ARG A 1 203 ? -3.255 -3.678 -4.963 1.00 94.31 203 ARG A C 1
ATOM 1518 O O . ARG A 1 203 ? -2.388 -3.150 -4.268 1.00 94.31 203 ARG A O 1
ATOM 1525 N N . VAL A 1 204 ? -3.262 -3.623 -6.285 1.00 96.31 204 VAL A N 1
ATOM 1526 C CA . VAL A 1 204 ? -2.233 -2.953 -7.071 1.00 96.31 204 VAL A CA 1
ATOM 1527 C C . VAL A 1 204 ? -2.849 -1.747 -7.760 1.00 96.31 204 VAL A C 1
ATOM 1529 O O . VAL A 1 204 ? -3.839 -1.888 -8.469 1.00 96.31 204 VAL A O 1
ATOM 1532 N N . ASN A 1 205 ? -2.235 -0.586 -7.556 1.00 97.38 205 ASN A N 1
ATOM 1533 C CA . ASN A 1 205 ? -2.500 0.630 -8.313 1.00 97.38 205 ASN A CA 1
ATOM 1534 C C . ASN A 1 205 ? -1.265 0.962 -9.150 1.00 97.38 205 ASN A C 1
ATOM 1536 O O . ASN A 1 205 ? -0.167 1.103 -8.603 1.00 97.38 205 ASN A O 1
ATOM 1540 N N . LEU A 1 206 ? -1.442 1.085 -10.460 1.00 97.81 206 LEU A N 1
ATOM 1541 C CA . LEU A 1 206 ? -0.420 1.533 -11.394 1.00 97.81 206 LEU A CA 1
ATOM 1542 C C . LEU A 1 206 ? -0.835 2.875 -11.977 1.00 97.81 206 LEU A C 1
ATOM 1544 O O . LEU A 1 206 ? -1.938 3.005 -12.488 1.00 97.81 206 LEU A O 1
ATOM 1548 N N . MET A 1 207 ? 0.074 3.842 -11.981 1.00 97.62 207 MET A N 1
ATOM 1549 C CA . MET A 1 207 ? -0.158 5.155 -12.575 1.00 97.62 207 MET A CA 1
ATOM 1550 C C . MET A 1 207 ? 1.077 5.642 -13.330 1.00 97.62 207 MET A C 1
ATOM 1552 O O . MET A 1 207 ? 2.206 5.280 -12.991 1.00 97.62 207 MET A O 1
ATOM 1556 N N . GLU A 1 208 ? 0.890 6.508 -14.318 1.00 96.62 208 GLU A N 1
ATOM 1557 C CA . GLU A 1 208 ? 1.990 7.244 -14.941 1.00 96.62 208 GLU A CA 1
ATOM 1558 C C . GLU A 1 208 ? 2.065 8.671 -14.386 1.00 96.62 208 GLU A C 1
ATOM 1560 O O . GLU A 1 208 ? 1.075 9.398 -14.321 1.00 96.62 208 GLU A O 1
ATOM 1565 N N . HIS A 1 209 ? 3.257 9.078 -13.962 1.00 95.19 209 HIS A N 1
ATOM 1566 C CA . HIS A 1 209 ? 3.560 10.441 -13.541 1.00 95.19 209 HIS A CA 1
ATOM 1567 C C . HIS A 1 209 ? 4.680 11.024 -14.409 1.00 95.19 209 HIS A C 1
ATOM 1569 O O . HIS A 1 209 ? 5.239 10.356 -15.273 1.00 95.19 209 HIS A O 1
ATOM 1575 N N . LYS A 1 210 ? 5.048 12.286 -14.160 1.00 94.88 210 LYS A N 1
ATOM 1576 C CA . LYS A 1 210 ? 6.037 13.031 -14.961 1.00 94.88 210 LYS A CA 1
ATOM 1577 C C . LYS A 1 210 ? 7.369 12.294 -15.186 1.00 94.88 210 LYS A C 1
ATOM 1579 O O . LYS A 1 210 ? 8.005 12.517 -16.210 1.00 94.88 210 LYS A O 1
ATOM 1584 N N . GLU A 1 211 ? 7.814 11.482 -14.229 1.00 92.31 211 GLU A N 1
ATOM 1585 C CA . GLU A 1 211 ? 9.117 10.802 -14.298 1.00 92.31 211 GLU A CA 1
ATOM 1586 C C . GLU A 1 211 ? 9.009 9.357 -14.810 1.00 92.31 211 GLU A C 1
ATOM 1588 O O . GLU A 1 211 ? 10.034 8.733 -15.078 1.00 92.31 211 GLU A O 1
ATOM 1593 N N . GLY A 1 212 ? 7.792 8.833 -14.990 1.00 95.44 212 GLY A N 1
ATOM 1594 C CA . GLY A 1 212 ? 7.534 7.494 -15.512 1.00 95.44 212 GLY A CA 1
ATOM 1595 C C . GLY A 1 212 ? 6.419 6.763 -14.766 1.00 95.44 212 GLY A C 1
ATOM 1596 O O . GLY A 1 212 ? 5.542 7.368 -14.154 1.00 95.44 212 GLY A O 1
ATOM 1597 N N . VAL A 1 213 ? 6.449 5.432 -14.835 1.00 97.12 213 VAL A N 1
ATOM 1598 C CA . VAL A 1 213 ? 5.443 4.565 -14.207 1.00 97.12 213 VAL A CA 1
ATOM 1599 C C . VAL A 1 213 ? 5.715 4.415 -12.708 1.00 97.12 213 VAL A C 1
ATOM 1601 O O . VAL A 1 213 ? 6.856 4.210 -12.284 1.00 97.12 213 VAL A O 1
ATOM 1604 N N . LYS A 1 214 ? 4.644 4.442 -11.917 1.00 97.56 214 LYS A N 1
ATOM 1605 C CA . LYS A 1 214 ? 4.620 4.146 -10.486 1.00 97.56 214 LYS A CA 1
ATOM 1606 C C . LYS A 1 214 ? 3.629 3.026 -10.202 1.00 97.56 214 LYS A C 1
ATOM 1608 O O . LYS A 1 214 ? 2.505 3.062 -10.684 1.00 97.56 214 LYS A O 1
ATOM 1613 N N . GLY A 1 215 ? 4.036 2.084 -9.362 1.00 97.50 215 GLY A N 1
ATOM 1614 C CA . GLY A 1 215 ? 3.177 1.052 -8.798 1.00 97.50 215 GLY A CA 1
ATOM 1615 C C . GLY A 1 215 ? 3.122 1.145 -7.279 1.00 97.50 215 GLY A C 1
ATOM 1616 O O . GLY A 1 215 ? 4.144 1.363 -6.620 1.00 97.50 215 GLY A O 1
ATOM 1617 N N . THR A 1 216 ? 1.924 0.978 -6.729 1.00 96.94 216 THR A N 1
ATOM 1618 C CA . THR A 1 216 ? 1.666 0.820 -5.297 1.00 96.94 216 THR A CA 1
ATOM 1619 C C . THR A 1 216 ? 0.979 -0.518 -5.072 1.00 96.94 216 THR A C 1
ATOM 1621 O O . THR A 1 216 ? -0.066 -0.781 -5.659 1.00 96.94 216 THR A O 1
ATOM 1624 N N . TYR A 1 217 ? 1.563 -1.351 -4.220 1.00 95.75 217 TYR A N 1
ATOM 1625 C CA . TYR A 1 217 ? 1.107 -2.706 -3.932 1.00 95.75 217 TYR A CA 1
ATOM 1626 C C . TYR A 1 217 ? 0.730 -2.770 -2.456 1.00 95.75 217 TYR A C 1
ATOM 1628 O O . TYR A 1 217 ? 1.611 -2.835 -1.599 1.00 95.75 217 TYR A O 1
ATOM 1636 N N . ARG A 1 218 ? -0.567 -2.723 -2.153 1.00 92.62 218 ARG A N 1
ATOM 1637 C CA . ARG A 1 218 ? -1.085 -2.822 -0.786 1.00 92.62 218 ARG A CA 1
ATOM 1638 C C . ARG A 1 218 ? -1.403 -4.270 -0.456 1.00 92.62 218 ARG A C 1
ATOM 1640 O O . ARG A 1 218 ? -2.189 -4.911 -1.157 1.00 92.62 218 ARG A O 1
ATOM 1647 N N . ILE A 1 219 ? -0.813 -4.774 0.618 1.00 89.38 219 ILE A N 1
ATOM 1648 C CA . ILE A 1 219 ? -1.089 -6.120 1.115 1.00 89.38 219 ILE A CA 1
ATOM 1649 C C . ILE A 1 219 ? -2.456 -6.106 1.799 1.00 89.38 219 ILE A C 1
ATOM 1651 O O . ILE A 1 219 ? -2.687 -5.319 2.714 1.00 89.38 219 ILE A O 1
ATOM 1655 N N . VAL A 1 220 ? -3.361 -6.974 1.347 1.00 85.81 220 VAL A N 1
ATOM 1656 C CA . VAL A 1 220 ? -4.676 -7.162 1.966 1.00 85.81 220 VAL A CA 1
ATOM 1657 C C . VAL A 1 220 ? -4.570 -8.331 2.951 1.00 85.81 220 VAL A C 1
ATOM 1659 O O . VAL A 1 220 ? -4.163 -9.424 2.533 1.00 85.81 220 VAL A O 1
ATOM 1662 N N . PRO A 1 221 ? -4.893 -8.133 4.242 1.00 74.00 221 PRO A N 1
ATOM 1663 C CA . PRO A 1 221 ? -4.908 -9.211 5.227 1.00 74.00 221 PRO A CA 1
ATOM 1664 C C . PRO A 1 221 ? -5.818 -10.370 4.797 1.00 74.00 221 PRO A C 1
ATOM 1666 O O . PRO A 1 221 ? -6.859 -10.160 4.179 1.00 74.00 221 PRO A O 1
ATOM 1669 N N . GLU A 1 222 ? -5.416 -11.603 5.112 1.00 71.75 222 GLU A N 1
ATOM 1670 C CA . GLU A 1 222 ? -6.208 -12.806 4.810 1.00 71.75 222 GLU A CA 1
ATOM 1671 C C . GLU A 1 222 ? -7.433 -12.923 5.723 1.00 71.75 222 GLU A C 1
ATOM 1673 O O . GLU A 1 222 ? -8.515 -13.282 5.265 1.00 71.75 222 GLU A O 1
ATOM 1678 N N . HIS A 1 223 ? -7.251 -12.582 7.000 1.00 70.19 223 HIS A N 1
ATOM 1679 C CA . HIS A 1 223 ? -8.309 -12.535 7.995 1.00 70.19 223 HIS A CA 1
ATOM 1680 C C . HIS A 1 223 ? -8.706 -11.084 8.241 1.00 70.19 223 HIS A C 1
ATOM 1682 O O . HIS A 1 223 ? -7.850 -10.229 8.503 1.00 70.19 223 HIS A O 1
ATOM 1688 N N . VAL A 1 224 ? -10.002 -10.816 8.145 1.00 71.81 224 VAL A N 1
ATOM 1689 C CA . VAL A 1 224 ? -10.576 -9.574 8.638 1.00 71.81 224 VAL A CA 1
ATOM 1690 C C . VAL A 1 224 ? -10.503 -9.627 10.164 1.00 71.81 224 VAL A C 1
ATOM 1692 O O . VAL A 1 224 ? -10.826 -10.630 10.787 1.00 71.81 224 VAL A O 1
ATOM 1695 N N . ARG A 1 225 ? -9.960 -8.571 10.771 1.00 71.75 225 ARG A N 1
ATOM 1696 C CA . ARG A 1 225 ? -9.747 -8.534 12.220 1.00 71.75 225 ARG A CA 1
ATOM 1697 C C . ARG A 1 225 ? -11.061 -8.216 12.913 1.00 71.75 225 ARG A C 1
ATOM 1699 O O . ARG A 1 225 ? -11.701 -7.218 12.581 1.00 71.75 225 ARG A O 1
ATOM 1706 N N . ASN A 1 226 ? -11.415 -9.004 13.919 1.00 70.88 226 ASN A N 1
ATOM 1707 C CA . ASN A 1 226 ? -12.569 -8.694 14.760 1.00 70.88 226 ASN A CA 1
ATOM 1708 C C . ASN A 1 226 ? -12.314 -7.423 15.608 1.00 70.88 226 ASN A C 1
ATOM 1710 O O . ASN A 1 226 ? -11.162 -7.008 15.800 1.00 70.88 226 ASN A O 1
ATOM 1714 N N . PRO A 1 227 ? -13.360 -6.784 16.167 1.00 70.12 227 PRO A N 1
ATOM 1715 C CA . PRO A 1 227 ? -13.184 -5.563 16.953 1.00 70.12 227 PRO A CA 1
ATOM 1716 C C . PRO A 1 227 ? -12.241 -5.714 18.158 1.00 70.12 227 PRO A C 1
ATOM 1718 O O . PRO A 1 227 ? -11.533 -4.769 18.516 1.00 70.12 227 PRO A O 1
ATOM 1721 N N . ALA A 1 228 ? -12.171 -6.897 18.776 1.00 72.00 228 ALA A N 1
ATOM 1722 C CA . ALA A 1 228 ? -11.239 -7.138 19.876 1.00 72.00 228 ALA A CA 1
ATOM 1723 C C . ALA A 1 228 ? -9.775 -7.055 19.403 1.00 72.00 228 ALA A C 1
ATOM 1725 O O . ALA A 1 228 ? -8.948 -6.400 20.041 1.00 72.00 228 ALA A O 1
ATOM 1726 N N . GLU A 1 229 ? -9.464 -7.658 18.254 1.00 69.38 229 GLU A N 1
ATOM 1727 C CA . GLU A 1 229 ? -8.141 -7.646 17.615 1.00 69.38 229 GLU A CA 1
ATOM 1728 C C . GLU A 1 229 ? -7.733 -6.264 17.101 1.00 69.38 229 GLU A C 1
ATOM 1730 O O . GLU A 1 229 ? -6.550 -5.920 17.101 1.00 69.38 229 GLU A O 1
ATOM 1735 N N . LEU A 1 230 ? -8.708 -5.443 16.713 1.00 72.75 230 LEU A N 1
ATOM 1736 C CA . LEU A 1 230 ? -8.499 -4.038 16.358 1.00 72.75 230 LEU A CA 1
ATOM 1737 C C . LEU A 1 230 ? -8.238 -3.142 17.581 1.00 72.75 230 LEU A C 1
ATOM 1739 O O . LEU A 1 230 ? -7.928 -1.960 17.437 1.00 72.75 230 LEU A O 1
ATOM 1743 N N . GLY A 1 231 ? -8.311 -3.695 18.795 1.00 71.94 231 GLY A N 1
ATOM 1744 C CA . GLY A 1 231 ? -7.998 -2.991 20.034 1.00 71.94 231 GLY A CA 1
ATOM 1745 C C . GLY A 1 231 ? -9.165 -2.191 20.611 1.00 71.94 231 GLY A C 1
ATOM 1746 O O . GLY A 1 231 ? -8.946 -1.349 21.491 1.00 71.94 231 GLY A O 1
ATOM 1747 N N . PHE A 1 232 ? -10.401 -2.446 20.166 1.00 75.19 232 PHE A N 1
ATOM 1748 C CA . PHE A 1 232 ? -11.579 -1.856 20.791 1.00 75.19 232 PHE A CA 1
ATOM 1749 C C . PHE A 1 232 ? -11.761 -2.433 22.196 1.00 75.19 232 PHE A C 1
ATOM 1751 O O . PHE A 1 232 ? -12.059 -3.606 22.385 1.00 75.19 232 PHE A O 1
ATOM 1758 N N . LYS A 1 233 ? -11.600 -1.585 23.217 1.00 74.06 233 LYS A N 1
ATOM 1759 C CA . LYS A 1 233 ? -11.730 -1.997 24.627 1.00 74.06 233 LYS A CA 1
ATOM 1760 C C . LYS A 1 233 ? -13.180 -2.258 25.058 1.00 74.06 233 LYS A C 1
ATOM 1762 O O . LYS A 1 233 ? -13.394 -2.905 26.074 1.00 74.06 233 LYS A O 1
ATOM 1767 N N . ASN A 1 234 ? -14.155 -1.749 24.304 1.00 73.06 234 ASN A N 1
ATOM 1768 C CA . ASN A 1 234 ? -15.587 -1.864 24.586 1.00 73.06 234 ASN A CA 1
ATOM 1769 C C . ASN A 1 234 ? -16.295 -2.666 23.483 1.00 73.06 234 ASN A C 1
ATOM 1771 O O . ASN A 1 234 ? -17.235 -2.164 22.864 1.00 73.06 234 ASN A O 1
ATOM 1775 N N . THR A 1 235 ? -15.848 -3.896 23.221 1.00 74.56 235 THR A N 1
ATOM 1776 C CA . THR A 1 235 ? -16.456 -4.765 22.194 1.00 74.56 235 THR A CA 1
ATOM 1777 C C . THR A 1 235 ? -17.952 -4.963 22.421 1.00 74.56 235 THR A C 1
ATOM 1779 O O . THR A 1 235 ? -18.716 -4.872 21.475 1.00 74.56 235 THR A O 1
ATOM 1782 N N . THR A 1 236 ? -18.407 -5.039 23.675 1.00 76.81 236 THR A N 1
ATOM 1783 C CA . THR A 1 236 ? -19.834 -5.169 24.025 1.00 76.81 236 THR A CA 1
ATOM 1784 C C . THR A 1 236 ? -20.707 -4.018 23.506 1.00 76.81 236 THR A C 1
ATOM 1786 O O . THR A 1 236 ? -21.892 -4.204 23.236 1.00 76.81 236 THR A O 1
ATOM 1789 N N . VAL A 1 237 ? -20.155 -2.805 23.375 1.00 81.56 237 VAL A N 1
ATOM 1790 C CA . VAL A 1 237 ? -20.893 -1.669 22.792 1.00 81.56 237 VAL A CA 1
ATOM 1791 C C . VAL A 1 237 ? -21.005 -1.836 21.281 1.00 81.56 237 VAL A C 1
ATOM 1793 O O . VAL A 1 237 ? -22.067 -1.564 20.730 1.00 81.56 237 VAL A O 1
ATOM 1796 N N . ILE A 1 238 ? -19.938 -2.309 20.636 1.00 79.38 238 ILE A N 1
ATOM 1797 C CA . ILE A 1 238 ? -19.916 -2.591 19.199 1.00 79.38 238 ILE A CA 1
ATOM 1798 C C . ILE A 1 238 ? -20.889 -3.730 18.902 1.00 79.38 238 ILE A C 1
ATOM 1800 O O . ILE A 1 238 ? -21.844 -3.500 18.178 1.00 79.38 238 ILE A O 1
ATOM 1804 N N . GLU A 1 239 ? -20.767 -4.877 19.568 1.00 79.56 239 GLU A N 1
ATOM 1805 C CA . GLU A 1 239 ? -21.693 -6.017 19.474 1.00 79.56 239 GLU A CA 1
ATOM 1806 C C . GLU A 1 239 ? -23.160 -5.578 19.624 1.00 79.56 239 GLU A C 1
ATOM 1808 O O . GLU A 1 239 ? -24.027 -5.947 18.831 1.00 79.56 239 GLU A O 1
ATOM 1813 N N . LYS A 1 240 ? -23.455 -4.712 20.606 1.00 81.94 240 LYS A N 1
ATOM 1814 C CA . LYS A 1 240 ? -24.801 -4.155 20.787 1.00 81.94 240 LYS A CA 1
ATOM 1815 C C . LYS A 1 240 ? -25.237 -3.285 19.606 1.00 81.94 240 LYS A C 1
ATOM 1817 O O . LYS A 1 240 ? -26.392 -3.390 19.198 1.00 81.94 240 LYS A O 1
ATOM 1822 N N . LEU A 1 241 ? -24.359 -2.435 19.070 1.00 82.00 241 LEU A N 1
ATOM 1823 C CA . LEU A 1 241 ? -24.642 -1.652 17.862 1.00 82.00 241 LEU A CA 1
ATOM 1824 C C . LEU A 1 241 ? -24.909 -2.563 16.656 1.00 82.00 241 LEU A C 1
ATOM 1826 O O . LEU A 1 241 ? -25.838 -2.293 15.900 1.00 82.00 241 LEU A O 1
ATOM 1830 N N . LEU A 1 242 ? -24.157 -3.658 16.521 1.00 81.44 242 LEU A N 1
ATOM 1831 C CA . LEU A 1 242 ? -24.316 -4.623 15.429 1.00 81.44 242 LEU A CA 1
ATOM 1832 C C . LEU A 1 242 ? -25.567 -5.500 15.589 1.00 81.44 242 LEU A C 1
ATOM 1834 O O . LEU A 1 242 ? -26.099 -5.994 14.602 1.00 81.44 242 LEU A O 1
ATOM 1838 N N . SER A 1 243 ? -26.089 -5.644 16.812 1.00 80.56 243 SER A N 1
ATOM 1839 C CA . SER A 1 243 ? -27.333 -6.382 17.073 1.00 80.56 243 SER A CA 1
ATOM 1840 C C . SER A 1 243 ? -28.610 -5.662 16.618 1.00 80.56 243 SER A C 1
ATOM 1842 O O . SER A 1 243 ? -29.676 -6.280 16.565 1.00 80.56 243 SER A O 1
ATOM 1844 N N . TYR A 1 244 ? -28.550 -4.361 16.307 1.00 80.88 244 TYR A N 1
ATOM 1845 C CA . TYR A 1 244 ? -29.729 -3.639 15.833 1.00 80.88 244 TYR A CA 1
ATOM 1846 C C . TYR A 1 244 ? -30.061 -4.045 14.396 1.00 80.88 244 TYR A C 1
ATOM 1848 O O . TYR A 1 244 ? -29.253 -3.899 13.487 1.00 80.88 244 TYR A O 1
ATOM 1856 N N . HIS A 1 245 ? -31.300 -4.480 14.169 1.00 73.38 245 HIS A N 1
ATOM 1857 C CA . HIS A 1 245 ? -31.748 -4.930 12.848 1.00 73.38 245 HIS A CA 1
ATOM 1858 C C . HIS A 1 245 ? -31.875 -3.810 11.805 1.00 73.38 245 HIS A C 1
ATOM 1860 O O . HIS A 1 245 ? -31.964 -4.107 10.620 1.00 73.38 245 HIS A O 1
ATOM 1866 N N . ASN A 1 246 ? -31.930 -2.542 12.232 1.00 72.69 246 ASN A N 1
ATOM 1867 C CA . ASN A 1 246 ? -32.026 -1.376 11.357 1.00 72.69 246 ASN A CA 1
ATOM 1868 C C . ASN A 1 246 ? -31.304 -0.186 11.999 1.00 72.69 246 ASN A C 1
ATOM 1870 O O . ASN A 1 246 ? -31.523 0.107 13.176 1.00 72.69 246 ASN A O 1
ATOM 1874 N N . GLY A 1 247 ? -30.501 0.532 11.219 1.00 73.06 247 GLY A N 1
ATOM 1875 C CA . GLY A 1 247 ? -29.768 1.710 11.672 1.00 73.06 247 GLY A CA 1
ATOM 1876 C C . GLY A 1 247 ? -28.639 2.067 10.711 1.00 73.06 247 GLY A C 1
ATOM 1877 O O . GLY A 1 247 ? -28.294 1.279 9.836 1.00 73.06 247 GLY A O 1
ATOM 1878 N N . LEU A 1 248 ? -28.075 3.262 10.873 1.00 79.06 248 LEU A N 1
ATOM 1879 C CA . LEU A 1 248 ? -26.874 3.691 10.161 1.00 79.06 248 LEU A CA 1
ATOM 1880 C C . LEU A 1 248 ? -25.709 3.702 11.150 1.00 79.06 248 LEU A C 1
ATOM 1882 O O . LEU A 1 248 ? -25.763 4.411 12.155 1.00 79.06 248 LEU A O 1
ATOM 1886 N N . ILE A 1 249 ? -24.666 2.928 10.859 1.00 78.19 249 ILE A N 1
ATOM 1887 C CA . ILE A 1 249 ? -23.413 2.942 11.615 1.00 78.19 249 ILE A CA 1
ATOM 1888 C C . ILE A 1 249 ? -22.389 3.692 10.774 1.00 78.19 249 ILE A C 1
ATOM 1890 O O . ILE A 1 249 ? -22.061 3.267 9.670 1.00 78.19 249 ILE A O 1
ATOM 1894 N N . LEU A 1 250 ? -21.900 4.815 11.296 1.00 78.69 250 LEU A N 1
ATOM 1895 C CA . LEU A 1 250 ? -20.867 5.609 10.645 1.00 78.69 250 LEU A CA 1
ATOM 1896 C C . LEU A 1 250 ? -19.520 5.322 11.309 1.00 78.69 250 LEU A C 1
ATOM 1898 O O . LEU A 1 250 ? -19.324 5.627 12.486 1.00 78.69 250 LEU A O 1
ATOM 1902 N N . VAL A 1 251 ? -18.599 4.743 10.546 1.00 77.00 251 VAL A N 1
ATOM 1903 C CA . VAL A 1 251 ? -17.198 4.595 10.947 1.00 77.00 251 VAL A CA 1
ATOM 1904 C C . VAL A 1 251 ? -16.445 5.796 10.388 1.00 77.00 251 VAL A C 1
ATOM 1906 O O . VAL A 1 251 ? -16.438 6.008 9.180 1.00 77.00 251 VAL A O 1
ATOM 1909 N N . THR A 1 252 ? -15.858 6.611 11.264 1.00 78.31 252 THR A N 1
ATOM 1910 C CA . THR A 1 252 ? -15.088 7.796 10.865 1.00 78.31 252 THR A CA 1
ATOM 1911 C C . THR A 1 252 ? -13.704 7.782 11.488 1.00 78.31 252 THR A C 1
ATOM 1913 O O . THR A 1 252 ? -13.575 7.581 12.699 1.00 78.31 252 THR A O 1
ATOM 1916 N N . GLY A 1 253 ? -12.707 8.154 10.704 1.00 67.00 253 GLY A N 1
ATOM 1917 C CA . GLY A 1 253 ? -11.346 8.397 11.138 1.00 67.00 253 GLY A CA 1
ATOM 1918 C C . GLY A 1 253 ? -10.593 9.254 10.122 1.00 67.00 253 GLY A C 1
ATOM 1919 O O . GLY A 1 253 ? -11.108 9.647 9.078 1.00 67.00 253 GLY A O 1
ATOM 1920 N N . ALA A 1 254 ? -9.367 9.632 10.479 1.00 66.31 254 ALA A N 1
ATOM 1921 C CA . ALA A 1 254 ? -8.465 10.314 9.554 1.00 66.31 254 ALA A CA 1
ATOM 1922 C C . ALA A 1 254 ? -7.840 9.302 8.579 1.00 66.31 254 ALA A C 1
ATOM 1924 O O . ALA A 1 254 ? -7.689 8.128 8.923 1.00 66.31 254 ALA A O 1
ATOM 1925 N N . ASP A 1 255 ? -7.392 9.755 7.405 1.00 58.44 255 ASP A N 1
ATOM 1926 C CA . ASP A 1 255 ? -6.742 8.891 6.411 1.00 58.44 255 ASP A CA 1
ATOM 1927 C C . ASP A 1 255 ? -5.635 8.018 7.031 1.00 58.44 255 ASP A C 1
ATOM 1929 O O . ASP A 1 255 ? -4.688 8.502 7.661 1.00 58.44 255 ASP A O 1
ATOM 1933 N N . GLY A 1 256 ? -5.752 6.698 6.856 1.00 57.69 256 GLY A N 1
ATOM 1934 C CA . GLY A 1 256 ? -4.803 5.731 7.415 1.00 57.69 256 GLY A CA 1
ATOM 1935 C C . GLY A 1 256 ? -4.919 5.517 8.933 1.00 57.69 256 GLY A C 1
ATOM 1936 O O . GLY A 1 256 ? -3.952 5.076 9.566 1.00 57.69 256 GLY A O 1
ATOM 1937 N N . ALA A 1 257 ? -6.064 5.838 9.544 1.00 60.81 257 ALA A N 1
ATOM 1938 C CA . ALA A 1 257 ? -6.410 5.440 10.914 1.00 60.81 257 ALA A CA 1
ATOM 1939 C C . ALA A 1 257 ? -6.870 3.974 11.031 1.00 60.81 257 ALA A C 1
ATOM 1941 O O . ALA A 1 257 ? -6.998 3.475 12.145 1.00 60.81 257 ALA A O 1
ATOM 1942 N N . GLY A 1 258 ? -7.046 3.279 9.903 1.00 63.47 258 GLY A N 1
ATOM 1943 C CA . GLY A 1 258 ? -7.533 1.899 9.872 1.00 63.47 258 GLY A CA 1
ATOM 1944 C C . GLY A 1 258 ? -9.042 1.790 9.658 1.00 63.47 258 GLY A C 1
ATOM 1945 O O . GLY A 1 258 ? -9.598 0.733 9.918 1.00 63.47 258 GLY A O 1
ATOM 1946 N N . ASP A 1 259 ? -9.707 2.841 9.171 1.00 69.38 259 ASP A N 1
ATOM 1947 C CA . ASP A 1 259 ? -11.151 2.833 8.896 1.00 69.38 259 ASP A CA 1
ATOM 1948 C C . ASP A 1 259 ? -11.569 1.671 7.993 1.00 69.38 259 ASP A C 1
ATOM 1950 O O . ASP A 1 259 ? -12.585 1.040 8.258 1.00 69.38 259 ASP A O 1
ATOM 1954 N N . GLU A 1 260 ? -10.767 1.334 6.976 1.00 68.75 260 GLU A N 1
ATOM 1955 C CA . GLU A 1 260 ? -10.999 0.175 6.101 1.00 68.75 260 GLU A CA 1
ATOM 1956 C C . GLU A 1 260 ? -10.985 -1.148 6.894 1.00 68.75 260 GLU A C 1
ATOM 1958 O O . GLU A 1 260 ? -11.855 -1.995 6.699 1.00 68.75 260 GLU A O 1
ATOM 1963 N N . ASP A 1 261 ? -10.038 -1.308 7.827 1.00 69.06 261 ASP A N 1
ATOM 1964 C CA . ASP A 1 261 ? -9.922 -2.496 8.681 1.00 69.06 261 ASP A CA 1
ATOM 1965 C C . ASP A 1 261 ? -11.079 -2.590 9.686 1.00 69.06 261 ASP A C 1
ATOM 1967 O O . ASP A 1 261 ? -11.648 -3.661 9.882 1.00 69.06 261 ASP A O 1
ATOM 1971 N N . VAL A 1 262 ? -11.444 -1.461 10.305 1.00 69.94 262 VAL A N 1
ATOM 1972 C CA . VAL A 1 262 ? -12.566 -1.358 11.253 1.00 69.94 262 VAL A CA 1
ATOM 1973 C C . VAL A 1 262 ? -13.888 -1.633 10.557 1.00 69.94 262 VAL A C 1
ATOM 1975 O O . VAL A 1 262 ? -14.705 -2.397 11.062 1.00 69.94 262 VAL A O 1
ATOM 1978 N N . THR A 1 263 ? -14.081 -1.040 9.384 1.00 74.00 263 THR A N 1
ATOM 1979 C CA . THR A 1 263 ? -15.263 -1.252 8.554 1.00 74.00 263 THR A CA 1
ATOM 1980 C C . THR A 1 263 ? -15.357 -2.709 8.120 1.00 74.00 263 THR A C 1
ATOM 1982 O O . THR A 1 263 ? -16.436 -3.287 8.198 1.00 74.00 263 THR A O 1
ATOM 1985 N N . GLY A 1 264 ? -14.234 -3.326 7.735 1.00 69.94 264 GLY A N 1
ATOM 1986 C CA . GLY A 1 264 ? -14.165 -4.755 7.439 1.00 69.94 264 GLY A CA 1
ATOM 1987 C C . GLY A 1 264 ? -14.600 -5.615 8.625 1.00 69.94 264 GLY A C 1
ATOM 1988 O O . GLY A 1 264 ? -15.499 -6.436 8.468 1.00 69.94 264 GLY A O 1
ATOM 1989 N N . GLY A 1 265 ? -14.017 -5.391 9.808 1.00 71.38 265 GLY A N 1
ATOM 1990 C CA . GLY A 1 265 ? -14.344 -6.146 11.025 1.00 71.38 265 GLY A CA 1
ATOM 1991 C C . GLY A 1 265 ? -15.809 -6.020 11.436 1.00 71.38 265 GLY A C 1
ATOM 1992 O O . GLY A 1 265 ? -16.465 -7.012 11.738 1.00 71.38 265 GLY A O 1
ATOM 1993 N N . VAL A 1 266 ? -16.347 -4.801 11.375 1.00 75.12 266 VAL A N 1
ATOM 1994 C CA . VAL A 1 266 ? -17.765 -4.529 11.639 1.00 75.12 266 VAL A CA 1
ATOM 1995 C C . VAL A 1 266 ? -18.669 -5.204 10.605 1.00 75.12 266 VAL A C 1
ATOM 1997 O O . VAL A 1 266 ? -19.701 -5.763 10.968 1.00 75.12 266 VAL A O 1
ATOM 2000 N N . ALA A 1 267 ? -18.300 -5.164 9.324 1.00 72.12 267 ALA A N 1
ATOM 2001 C CA . ALA A 1 267 ? -19.074 -5.792 8.262 1.00 72.12 267 ALA A CA 1
ATOM 2002 C C . ALA A 1 267 ? -19.111 -7.318 8.411 1.00 72.12 267 ALA A C 1
ATOM 2004 O O . ALA A 1 267 ? -20.183 -7.901 8.280 1.00 72.12 267 ALA A O 1
ATOM 2005 N N . GLU A 1 268 ? -17.978 -7.962 8.708 1.00 72.69 268 GLU A N 1
ATOM 2006 C CA . GLU A 1 268 ? -17.911 -9.414 8.917 1.00 72.69 268 GLU A CA 1
ATOM 2007 C C . GLU A 1 268 ? -18.808 -9.852 10.083 1.00 72.69 268 GLU A C 1
ATOM 2009 O O . GLU A 1 268 ? -19.648 -10.735 9.920 1.00 72.69 268 GLU A O 1
ATOM 2014 N N . GLU A 1 269 ? -18.741 -9.150 11.215 1.00 73.81 269 GLU A N 1
ATOM 2015 C CA . GLU A 1 269 ? -19.579 -9.449 12.378 1.00 73.81 269 GLU A CA 1
ATOM 2016 C C . GLU A 1 269 ? -21.074 -9.152 12.128 1.00 73.81 269 GLU A C 1
ATOM 2018 O O . GLU A 1 269 ? -21.950 -9.849 12.644 1.00 73.81 269 GLU A O 1
ATOM 2023 N N . LEU A 1 270 ? -21.407 -8.167 11.285 1.00 72.19 270 LEU A N 1
ATOM 2024 C CA . LEU A 1 270 ? -22.784 -7.950 10.819 1.00 72.19 270 LEU A CA 1
ATOM 2025 C C . LEU A 1 270 ? -23.279 -9.088 9.924 1.00 72.19 270 LEU A C 1
ATOM 2027 O O . LEU A 1 270 ? -24.418 -9.530 10.091 1.00 72.19 270 LEU A O 1
ATOM 2031 N N . PHE A 1 271 ? -22.456 -9.561 8.984 1.00 71.62 271 PHE A N 1
ATOM 2032 C CA . PHE A 1 271 ? -22.814 -10.674 8.102 1.00 71.62 271 PHE A CA 1
ATOM 2033 C C . PHE A 1 271 ? -23.048 -11.964 8.891 1.00 71.62 271 PHE A C 1
ATOM 2035 O O . PHE A 1 271 ? -24.047 -12.643 8.645 1.00 71.62 271 PHE A O 1
ATOM 2042 N N . ASP A 1 272 ? -22.202 -12.260 9.879 1.00 73.38 272 ASP A N 1
ATOM 2043 C CA . ASP A 1 272 ? -22.369 -13.418 10.767 1.00 73.38 272 ASP A CA 1
ATOM 2044 C C . ASP A 1 272 ? -23.677 -13.353 11.575 1.00 73.38 272 ASP A C 1
ATOM 2046 O O . ASP A 1 272 ? -24.309 -14.378 11.844 1.00 73.38 272 ASP A O 1
ATOM 2050 N N . ASN A 1 273 ? -24.143 -12.141 11.890 1.00 69.50 273 ASN A N 1
ATOM 2051 C CA . ASN A 1 273 ? -25.422 -11.892 12.557 1.00 69.50 273 ASN A CA 1
ATOM 2052 C C . ASN A 1 273 ? -26.627 -11.796 11.592 1.00 69.50 273 ASN A C 1
ATOM 2054 O O . ASN A 1 273 ? -27.749 -11.526 12.027 1.00 69.50 273 ASN A O 1
ATOM 2058 N N . GLY A 1 274 ? -26.429 -12.035 10.288 1.00 62.91 274 GLY A N 1
ATOM 2059 C CA . GLY A 1 274 ? -27.483 -12.015 9.265 1.00 62.91 274 GLY A CA 1
ATOM 2060 C C . GLY A 1 274 ? -27.887 -10.617 8.780 1.00 62.91 274 GLY A C 1
ATOM 2061 O O . GLY A 1 274 ? -28.963 -10.457 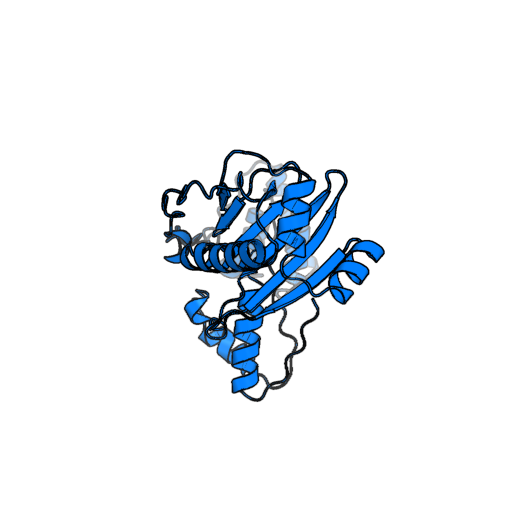8.200 1.00 62.91 274 GLY A O 1
ATOM 2062 N N . GLY A 1 275 ? -27.054 -9.607 9.036 1.00 62.47 275 GLY A N 1
ATOM 2063 C CA . GLY A 1 275 ? -27.237 -8.229 8.588 1.00 62.47 275 GLY A CA 1
ATOM 2064 C C . GLY A 1 275 ? -26.798 -7.992 7.140 1.00 62.47 275 GLY A C 1
ATOM 2065 O O . GLY A 1 275 ? -26.150 -8.824 6.506 1.00 62.47 275 GLY A O 1
ATOM 2066 N N . VAL A 1 276 ? -27.155 -6.820 6.613 1.00 57.72 276 VAL A N 1
ATOM 2067 C CA . VAL A 1 276 ? -26.726 -6.343 5.290 1.00 57.72 276 VAL A CA 1
ATOM 2068 C C . VAL A 1 276 ? -25.839 -5.124 5.493 1.00 57.72 276 VAL A C 1
ATOM 2070 O O . VAL A 1 276 ? -26.205 -4.209 6.228 1.00 57.72 276 VAL A O 1
ATOM 2073 N N . PHE A 1 277 ? -24.680 -5.121 4.842 1.00 59.62 277 PHE A N 1
ATOM 2074 C CA . PHE A 1 277 ? -23.702 -4.048 4.935 1.00 59.62 277 PHE A CA 1
ATOM 2075 C C . PHE A 1 277 ? -23.568 -3.319 3.592 1.00 59.62 277 PHE A C 1
ATOM 2077 O O . PHE A 1 277 ? -23.373 -3.952 2.554 1.00 59.62 277 PHE A O 1
ATOM 2084 N N . GLU A 1 278 ? -23.649 -1.989 3.622 1.00 52.12 278 GLU A N 1
ATOM 2085 C CA . GLU A 1 278 ? -23.419 -1.117 2.469 1.00 52.12 278 GLU A CA 1
ATOM 2086 C C . GLU A 1 278 ? -22.373 -0.061 2.851 1.00 52.12 278 GLU A C 1
ATOM 2088 O O . GLU A 1 278 ? -22.615 0.783 3.713 1.00 52.12 278 GLU A O 1
ATOM 2093 N N . ALA A 1 279 ? -21.190 -0.128 2.232 1.00 52.25 279 ALA A N 1
ATOM 2094 C CA . ALA A 1 279 ? -20.148 0.885 2.382 1.00 52.25 279 ALA A CA 1
ATOM 2095 C C . ALA A 1 279 ? -20.259 1.935 1.275 1.00 52.25 279 ALA A C 1
ATOM 2097 O O . ALA A 1 279 ? -20.292 1.591 0.092 1.00 52.25 279 ALA A O 1
ATOM 2098 N N . GLN A 1 280 ? -20.222 3.210 1.657 1.00 44.72 280 GLN A N 1
ATOM 2099 C CA . GLN A 1 280 ? -19.892 4.306 0.749 1.00 44.72 280 GLN A CA 1
ATOM 2100 C C . GLN A 1 280 ? -18.419 4.662 0.976 1.00 44.72 280 GLN A C 1
ATOM 2102 O O . GLN A 1 280 ? -18.074 5.185 2.034 1.00 44.72 280 GLN A O 1
ATOM 2107 N N . LEU A 1 281 ? -17.566 4.289 0.017 1.00 38.66 281 LEU A N 1
ATOM 2108 C CA . LEU A 1 281 ? -16.146 4.659 -0.045 1.00 38.66 281 LEU A CA 1
ATOM 2109 C C . LEU A 1 281 ? -15.969 5.972 -0.811 1.00 38.66 281 LEU A C 1
ATOM 2111 O O . LEU A 1 281 ? -16.657 6.132 -1.848 1.00 38.66 281 LEU A O 1
#

Secondary structure (DSSP, 8-state):
--TTHHHHHHHHHHTTSS-HHHHHHHHHHS-TT--HHHHHHHHHHTTS---HHHHHHHHHHHHHHHHTTPPPPPPSS-S-----------TTTSS--------------GGGGT--HHHHHHHHHHHHHHHHHTT-SEEEEEBTS--EEEETTEEEES-SSPBPHHHHHHHHHTTS-HHHHHHHHHHSEEEEEEE-SSS-EEEEEEEEETTEEEEEEEEEPSSPPPTTTTT-TTHHHHHHHHT-SS--------TTSSHHHHHHHHHHHHHHTT-------

Sequence (281 aa):
MHKEIPWIVSLCVQEGVLDAKRGAEIAYTLAATDDSLAFGQALLDQDITTDVELLNRLVEECQTLAVSGAEAPPLAFPPPSHKAHAAQDPAWLAVQPANIAAPAGNVDFSAVAGMPDSELKCFMLGLLTTVQGLGASDLHLSAGSPPYVRNMRALSFLNQIPLTAAEAKRLNLSLLAPDEVALFEKKHDYDYALAMDGGRRIRVNLMEHKEGVKGTYRIVPEHVRNPAELGFKNTTVIEKLLSYHNGLILVTGADGAGDEDVTGGVAEELFDNGGVFEAQL

Foldseek 3Di:
DDQLLLQLLVLCCVVVLDPLVVSLVLSLVDDPPDHLVNSLVVCVVVPSDPCPVSSVVSSVVSVVCSVVPDRGDPRPDDRPPPPCVVPCVVVVNVVPVPCPVQPLPLLPLVCLLPDDLVVLLVSLLVVVVVLVVVQFFKWKQDAPAATWTHHLNDIDGNHRDGDHQSSSLSNLCSNDDPVQVVVCVVPQWDWDWDDHPPQWIWTWIWGADPRHIMIMTGTDDSDQDACVRVVNPPVVVLLVVLLDQDDDDDQDDDPPPCSVSVLSNSCVSSVVVVHDDDDDD

pLDDT: mean 77.42, std 16.9, range [29.81, 97.81]

=== Feature glossary ===
The record interleaves many kinds of information about one protein. Here is each kind framed as the question it answers.

Q: What known structures does this most resemble?
A: Structural nearest neighbors (via Foldseek easy-search vs the PDB). Reported per hit: target PDB id, E-value, and alignment TM-score. A TM-score above ~0.5 is the conventional threshold for 'same fold'.

Q: Where is each backbone atom in 3D?
A: The mmCIF table is the protein's shape written out atom by atom. For each backbone N, Cα, C, and carbonyl O, it records an (x, y, z) coordinate triple in Å plus the residue type, chain letter, and residue number.

Q: What are the backbone torsion angles?
A: The φ/ψ torsion pair specifies the backbone conformation at each residue. φ rotates about the N–Cα bond, ψ about the Cα–C bond. Steric clashes forbid most of the (φ, ψ) plane — the allowed regions (α-helix basin, β-sheet basin, left-handed helix) are the Ramachandran-allowed regions.

Q: Which residues are buried vs exposed?
A: Solvent-accessible surface area (SASA) is the area in Å² traced out by the centre of a 1.4 Å probe sphere (a water molecule) rolled over the protein's van der Waals surface (Shrake–Rupley / Lee–Richards construction). Buried residues have near-zero SASA; fully exposed residues can exceed 200 Å². The total SASA scales roughly with the number of surface residues.

Q: How confident is the AlphaFold model at each residue?
A: pLDDT is the predicted lDDT-Cα score: AlphaFold's confidence that the local environment of each residue (all inter-atomic distances within 15 Å) is correctly placed. It is a per-residue number between 0 and 100, with higher meaning more reliable.

Q: What does the local fold look like, residue by residue?
A: 3Di is Foldseek's structural alphabet. Each residue is assigned one of twenty discrete states based on how its Cα sits relative to its spatial (not sequential) neighbors. Aligning 3Di strings finds structural homologs roughly as well as full 3D superposition, but orders of magnitude faster.

Q: How big and how compact is the whole molecule?
A: Radius of gyration (Rg) is the root-mean-square distance of Cα atoms from their centroid — a single number for overall size and compactness. A globular domain of N residues has Rg ≈ 2.2·N^0.38 Å; an extended or disordered chain has a much larger Rg. The Cα contact count is the number of residue pairs whose Cα atoms are within 8 Å and are more than four positions apart in sequence — a standard proxy for tertiary packing density. The bounding box is the smallest axis-aligned box enclosing all Cα atoms.

Q: Which residues are in helices, strands, or loops?
A: DSSP 8-state secondary structure assigns each residue one of H (α-helix), G (3₁₀-helix), I (π-helix), E (extended β-strand), B (isolated β-bridge), T (hydrogen-bonded turn), S (bend), or '-' (coil). The assignment is computed from backbone hydrogen-bond geometry via the Kabsch–Sander algorithm.

Q: How mobile is each atom in the crystal?
A: Crystallographic B-factors measure how much each atom's electron density is smeared out, in Å². They rise in mobile loops and surface residues and fall in the buried interior. In AlphaFold models this column is repurposed to hold pLDDT instead.

Q: What if only a Cα trace is available?
A: P-SEA three-state annotation labels each residue as helix, strand, or coil based purely on the geometry of the Cα trace. It serves as a fallback when the full backbone (and thus DSSP) is unavailable.

Q: What family and function is it annotated with?
A: Database cross-references. InterPro integrates a dozen domain/family signature databases into unified entries with residue-range hits. GO terms attach function/process/location labels with evidence codes. CATH codes position the fold in a four-level structural taxonomy. Organism is the NCBI-taxonomy species name.

Q: Are the domains correctly placed relative to each other?
A: Predicted Aligned Error (PAE) is an AlphaFold confidence matrix: entry (i, j) is the expected error in the position of residue j, in ångströms, when the prediction is superimposed on the true structure at residue i. Low PAE within a block of residues means that block is internally rigid and well-predicted; high PAE between two blocks means their relative placement is uncertain even if each block individually is confident.

Q: What do the diagnostic plots show?
A: Three diagnostic plots accompany the record. The Cα contact map visualizes the tertiary structure as a 2D adjacency matrix (8 Å cutoff, sequence-local contacts suppressed). The Ramachandran plot shows the distribution of backbone (φ, ψ) torsions, with points in the α and β basins reflecting secondary structure content. The PAE plot shows AlphaFold's inter-residue confidence as a color matrix.

Q: What is the amino-acid chain?
A: Primary structure: the covalent order of the twenty standard amino acids along the backbone. Two proteins with the same sequence will (almost always) fold to the same structure; two with 30% identity often share a fold but not the details.

Q: What do the rendered images show?
A: The six renders are orthographic views along the three Cartesian axes in both directions. Representation (cartoon, sticks, or surface) and color scheme (sequence-rainbow or by-chain) vary across proteins so the training set covers all the common visualization conventions.